Protein AF-0000000083601102 (afdb_homodimer)

Foldseek 3Di:
DPPPPCPVPDAAALQQKDKDAPLLAEAEAPDKGKIKIDCLPGPDFDKDKAKADPPDGWPDWDWDDPDSRIIMIITHHHDFAWMWIFIDGHPDTHPCPRGIYGYD/DPPDPCPVPDAAALQQKDKDAPLLAEAEAPDKGKIKIDCLPGIDFDKDKAKADPPDGWPDWDWDDPDSRIIMIITHHHDFAKMWIFIDGHPDTHPCPRGIYGYD

Organism: Rodentolepis nana (NCBI:txid102285)

InterPro domains:
  IPR001298 Filamin/ABP280 repeat [SM00557] (13-103)
  IPR013783 Immunoglobulin-like fold [G3DSA:2.60.40.10] (6-103)
  IPR014756 Immunoglobulin E-set [SSF81296] (13-103)
  IPR017868 Filamin/ABP280 repeat-like [PF00630] (13-99)
  IPR017868 Filamin/ABP280 repeat-like [PS50194] (9-103)
  IPR044801 Filamin family [PTHR38537] (12-103)

Structure (mmCIF, N/CA/C/O backbone):
data_AF-0000000083601102-model_v1
#
loop_
_entity.id
_entity.type
_entity.pdbx_description
1 polymer Filamin-A
#
loop_
_atom_site.group_PDB
_atom_site.id
_atom_site.type_symbol
_atom_site.label_atom_id
_atom_site.label_alt_id
_atom_site.label_comp_id
_atom_site.label_asym_id
_atom_site.label_entity_id
_atom_site.label_seq_id
_atom_site.pdbx_PDB_ins_code
_atom_site.Cartn_x
_atom_site.Cartn_y
_atom_site.Cartn_z
_atom_site.occupancy
_atom_site.B_iso_or_equiv
_atom_site.auth_seq_id
_atom_site.auth_comp_id
_atom_site.auth_asym_id
_atom_site.auth_atom_id
_atom_site.pdbx_PDB_model_num
ATOM 1 N N . MET A 1 1 ? 1.54 -24.047 8.711 1 22.16 1 MET A N 1
ATOM 2 C CA . MET A 1 1 ? 2.713 -23.188 8.844 1 22.16 1 MET A CA 1
ATOM 3 C C . MET A 1 1 ? 2.629 -22 7.887 1 22.16 1 MET A C 1
ATOM 5 O O . MET A 1 1 ? 2.715 -22.172 6.672 1 22.16 1 MET A O 1
ATOM 9 N N . V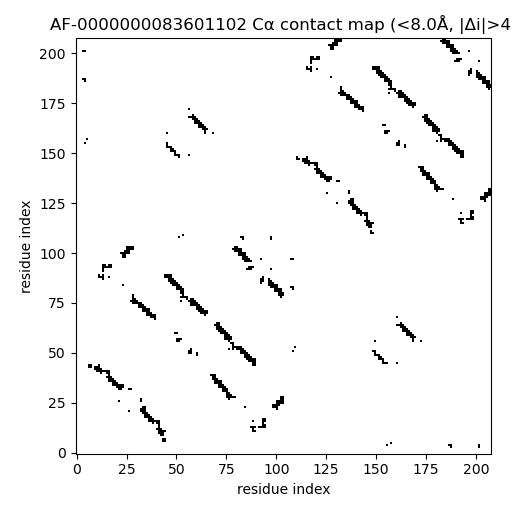AL A 1 2 ? 1.661 -21.219 7.816 1 30.94 2 VAL A N 1
ATOM 10 C CA . VAL A 1 2 ? 1.188 -20.359 6.738 1 30.94 2 VAL A CA 1
ATOM 11 C C . VAL A 1 2 ? 2.322 -19.453 6.27 1 30.94 2 VAL A C 1
ATOM 13 O O . VAL A 1 2 ? 2.84 -18.641 7.047 1 30.94 2 VAL A O 1
ATOM 16 N N . THR A 1 3 ? 3.207 -20.047 5.504 1 34.84 3 THR A N 1
ATOM 17 C CA . THR A 1 3 ? 4.359 -19.375 4.91 1 34.84 3 THR A CA 1
ATOM 18 C C . THR A 1 3 ? 3.943 -18.078 4.242 1 34.84 3 THR A C 1
ATOM 20 O O . THR A 1 3 ? 3.105 -18.078 3.338 1 34.84 3 THR A O 1
ATOM 23 N N . GLY A 1 4 ? 3.68 -17.047 4.891 1 39.34 4 GLY A N 1
ATOM 24 C CA . GLY A 1 4 ? 3.559 -15.758 4.234 1 39.34 4 GLY A CA 1
ATOM 25 C C . GLY A 1 4 ? 4.277 -15.695 2.9 1 39.34 4 GLY A C 1
ATOM 26 O O . GLY A 1 4 ? 4.855 -16.688 2.455 1 39.34 4 GLY A O 1
ATOM 27 N N . PRO A 1 5 ? 4.031 -14.656 2.043 1 46.19 5 PRO A N 1
ATOM 28 C CA . PRO A 1 5 ? 4.703 -14.734 0.744 1 46.19 5 PRO A CA 1
ATOM 29 C C . PRO A 1 5 ? 6.066 -15.414 0.826 1 46.19 5 PRO A C 1
ATOM 31 O O . PRO A 1 5 ? 6.691 -15.43 1.891 1 46.19 5 PRO A O 1
ATOM 34 N N . GLN A 1 6 ? 6.133 -16.391 -0.088 1 46.44 6 GLN A N 1
ATOM 35 C CA . GLN A 1 6 ? 7.371 -17.062 -0.473 1 46.44 6 GLN A CA 1
ATOM 36 C C . GLN A 1 6 ? 8.562 -16.125 -0.361 1 46.44 6 GLN A C 1
ATOM 38 O O . GLN A 1 6 ? 8.75 -15.242 -1.203 1 46.44 6 GLN A O 1
ATOM 43 N N . ARG A 1 7 ? 8.695 -15.531 0.963 1 48.09 7 ARG A N 1
ATOM 44 C CA . ARG A 1 7 ? 10.047 -14.977 0.955 1 48.09 7 ARG A CA 1
ATOM 45 C C . ARG A 1 7 ? 11 -15.875 0.174 1 48.09 7 ARG A C 1
ATOM 47 O O . ARG A 1 7 ? 11.281 -17 0.588 1 48.09 7 ARG A O 1
ATOM 54 N N . SER A 1 8 ? 10.703 -15.859 -1.061 1 48.84 8 SER A N 1
ATOM 55 C CA . SER A 1 8 ? 11.859 -16.547 -1.619 1 48.84 8 SER A CA 1
ATOM 56 C C . SER A 1 8 ? 13.094 -16.359 -0.74 1 48.84 8 SER A C 1
ATOM 58 O O . SER A 1 8 ? 13.234 -15.336 -0.068 1 48.84 8 SER A O 1
ATOM 60 N N . MET A 1 9 ? 13.539 -17.359 -0.067 1 49.84 9 MET A N 1
ATOM 61 C CA . MET A 1 9 ? 14.836 -17.484 0.588 1 49.84 9 MET A CA 1
ATOM 62 C C . MET A 1 9 ? 15.82 -16.453 0.037 1 49.84 9 MET A C 1
ATOM 64 O O . MET A 1 9 ? 17 -16.469 0.367 1 49.84 9 MET A O 1
ATOM 68 N N . GLY A 1 10 ? 15.297 -15.617 -0.91 1 61.81 10 GLY A N 1
ATOM 69 C CA . GLY A 1 10 ? 16.375 -14.82 -1.489 1 61.81 10 GLY A CA 1
ATOM 70 C C . GLY A 1 10 ? 16.641 -13.539 -0.722 1 61.81 10 GLY A C 1
ATOM 71 O O . GLY A 1 10 ? 16.016 -13.273 0.301 1 61.81 10 GLY A O 1
ATOM 72 N N . TYR A 1 11 ? 17.578 -12.906 -1.032 1 84.25 11 TYR A N 1
ATOM 73 C CA . TYR A 1 11 ? 18.219 -11.672 -0.583 1 84.25 11 TYR A CA 1
ATOM 74 C C . TYR A 1 11 ? 17.234 -10.508 -0.603 1 84.25 11 TYR A C 1
ATOM 76 O O . TYR A 1 11 ? 16.438 -10.383 -1.528 1 84.25 11 TYR A O 1
ATOM 84 N N . SER A 1 12 ? 16.766 -10.031 0.585 1 93.06 12 SER A N 1
ATOM 85 C CA . SER A 1 12 ? 16 -8.789 0.703 1 93.06 12 SER A CA 1
ATOM 86 C C . SER A 1 12 ? 16.828 -7.695 1.37 1 93.06 12 SER A C 1
ATOM 88 O O . SER A 1 12 ? 17.266 -7.852 2.512 1 93.06 12 SER A O 1
ATOM 90 N N . GLN A 1 13 ? 17.047 -6.605 0.656 1 96.94 13 GLN A N 1
ATOM 91 C CA . GLN A 1 13 ? 17.875 -5.508 1.137 1 96.94 13 GLN A CA 1
ATOM 92 C C . GLN A 1 13 ? 17.141 -4.176 1.056 1 96.94 13 GLN A C 1
ATOM 94 O O . GLN A 1 13 ? 17.312 -3.42 0.099 1 96.94 13 GLN A O 1
ATOM 99 N N . ALA A 1 14 ? 16.438 -3.898 2.09 1 98.06 14 ALA A N 1
ATOM 100 C CA . ALA A 1 14 ? 15.664 -2.66 2.125 1 98.06 14 ALA A CA 1
ATOM 101 C C . ALA A 1 14 ? 16.562 -1.442 1.954 1 98.06 14 ALA A C 1
ATOM 103 O O . ALA A 1 14 ? 16.156 -0.426 1.393 1 98.06 14 ALA A O 1
ATOM 104 N N . ASP A 1 15 ? 17.781 -1.545 2.43 1 98.31 15 ASP A N 1
ATOM 105 C CA . ASP A 1 15 ? 18.703 -0.409 2.385 1 98.31 15 ASP A CA 1
ATOM 106 C C . ASP A 1 15 ? 19.156 -0.127 0.956 1 98.31 15 ASP A C 1
ATOM 108 O O . ASP A 1 15 ? 19.781 0.906 0.688 1 98.31 15 ASP A O 1
ATOM 112 N N . ALA A 1 16 ? 18.812 -1.041 0.028 1 98.5 16 ALA A N 1
ATOM 113 C CA . ALA A 1 16 ? 19.188 -0.854 -1.374 1 98.5 16 ALA A CA 1
ATOM 114 C C . ALA A 1 16 ? 18.016 -0.278 -2.172 1 98.5 16 ALA A C 1
ATOM 116 O O . ALA A 1 16 ? 18.094 -0.17 -3.398 1 98.5 16 ALA A O 1
ATOM 117 N N . VAL A 1 17 ? 16.938 0.117 -1.565 1 98.81 17 VAL A N 1
ATOM 118 C CA . VAL A 1 17 ? 15.773 0.725 -2.213 1 98.81 17 VAL A CA 1
ATOM 119 C C . VAL A 1 17 ? 15.883 2.246 -2.148 1 98.81 17 VAL A C 1
ATOM 121 O O . VAL A 1 17 ? 16.219 2.807 -1.103 1 98.81 17 VAL A O 1
ATOM 124 N N . THR A 1 18 ? 15.57 2.889 -3.268 1 98.88 18 THR A N 1
ATOM 125 C CA . THR A 1 18 ? 15.586 4.348 -3.293 1 98.88 18 THR A CA 1
ATOM 126 C C . THR A 1 18 ? 14.266 4.895 -3.846 1 98.88 18 THR A C 1
ATOM 128 O O . THR A 1 18 ? 13.586 4.219 -4.621 1 98.88 18 THR A O 1
ATOM 131 N N . CYS A 1 19 ? 13.969 6.074 -3.393 1 98.88 19 CYS A N 1
ATOM 132 C CA . CYS A 1 19 ? 12.805 6.781 -3.916 1 98.88 19 CYS A CA 1
ATOM 133 C C . CYS A 1 19 ? 13.211 8.125 -4.504 1 98.88 19 CYS A C 1
ATOM 135 O O . CYS A 1 19 ? 14.156 8.766 -4.031 1 98.88 19 CYS A O 1
ATOM 137 N N . SER A 1 20 ? 12.43 8.477 -5.504 1 98.88 20 SER A N 1
ATOM 138 C CA . SER A 1 20 ? 12.664 9.781 -6.117 1 98.88 20 SER A CA 1
ATOM 139 C C . SER A 1 20 ? 11.375 10.367 -6.684 1 98.88 20 SER A C 1
ATOM 141 O O . SER A 1 20 ? 10.469 9.625 -7.074 1 98.88 20 SER A O 1
ATOM 143 N N . GLY A 1 21 ? 11.328 11.734 -6.695 1 98.62 21 GLY A N 1
ATOM 144 C CA . GLY A 1 21 ? 10.203 12.445 -7.273 1 98.62 21 GLY A CA 1
ATOM 145 C C . GLY A 1 21 ? 9.703 13.578 -6.402 1 98.62 21 GLY A C 1
ATOM 146 O O . GLY A 1 21 ? 9.859 13.547 -5.18 1 98.62 21 GLY A O 1
ATOM 147 N N . ALA A 1 22 ? 9.086 14.531 -6.953 1 98.19 22 ALA A N 1
ATOM 148 C CA . ALA A 1 22 ? 8.625 15.742 -6.273 1 98.19 22 ALA A CA 1
ATOM 149 C C . ALA A 1 22 ? 7.57 15.406 -5.219 1 98.19 22 ALA A C 1
ATOM 151 O O . ALA A 1 22 ? 7.465 16.094 -4.203 1 98.19 22 ALA A O 1
ATOM 152 N N . GLY A 1 23 ? 6.906 14.344 -5.426 1 98.69 23 GLY A N 1
ATOM 153 C CA . GLY A 1 23 ? 5.824 13.953 -4.531 1 98.69 23 GLY A CA 1
ATOM 154 C C . GLY A 1 23 ? 6.312 13.508 -3.168 1 98.69 23 GLY A C 1
ATOM 155 O O . GLY A 1 23 ? 5.508 13.273 -2.264 1 98.69 23 GLY A O 1
ATOM 156 N N . LEU A 1 24 ? 7.621 13.461 -3.014 1 98.69 24 LEU A N 1
ATOM 157 C CA . LEU A 1 24 ? 8.188 13.062 -1.73 1 98.69 24 LEU A CA 1
ATOM 158 C C . LEU A 1 24 ? 8.492 14.281 -0.868 1 98.69 24 LEU A C 1
ATOM 160 O O . LEU A 1 24 ? 8.852 14.141 0.303 1 98.69 24 LEU A O 1
ATOM 164 N N . THR A 1 25 ? 8.344 15.469 -1.436 1 97.88 25 THR A N 1
ATOM 165 C CA . THR A 1 25 ? 8.664 16.688 -0.684 1 97.88 25 THR A CA 1
ATOM 166 C C . THR A 1 25 ? 7.461 17.625 -0.646 1 97.88 25 THR A C 1
ATOM 168 O O . THR A 1 25 ? 7.148 18.188 0.4 1 97.88 25 THR A O 1
ATOM 171 N N . GLN A 1 26 ? 6.82 17.812 -1.796 1 98.5 26 GLN A N 1
ATOM 172 C CA . GLN A 1 26 ? 5.656 18.703 -1.893 1 98.5 26 GLN A CA 1
ATOM 173 C C . GLN A 1 26 ? 4.527 18.031 -2.674 1 98.5 26 GLN A C 1
ATOM 175 O O . GLN A 1 26 ? 4.777 17.328 -3.656 1 98.5 26 GLN A O 1
ATOM 180 N N . ALA A 1 27 ? 3.307 18.281 -2.227 1 98.69 27 ALA A N 1
ATOM 181 C CA . ALA A 1 27 ? 2.127 17.766 -2.91 1 98.69 27 ALA A CA 1
ATOM 182 C C . ALA A 1 27 ? 0.996 18.797 -2.916 1 98.69 27 ALA A C 1
ATOM 184 O O . ALA A 1 27 ? 1.048 19.781 -2.186 1 98.69 27 ALA A O 1
ATOM 185 N N . TYR A 1 28 ? 0.038 18.609 -3.803 1 98.62 28 TYR A N 1
ATOM 186 C CA . TYR A 1 28 ? -1.053 19.562 -4.008 1 98.62 28 TYR A CA 1
ATOM 187 C C . TYR A 1 28 ? -2.404 18.875 -3.83 1 98.62 28 TYR A C 1
ATOM 189 O O . TYR A 1 28 ? -2.637 17.797 -4.367 1 98.62 28 TYR A O 1
ATOM 197 N N . ILE A 1 29 ? -3.266 19.5 -3.07 1 97.88 29 ILE A N 1
ATOM 198 C CA . ILE A 1 29 ? -4.625 19 -2.881 1 97.88 29 ILE A CA 1
ATOM 199 C C . ILE A 1 29 ? -5.352 18.969 -4.223 1 97.88 29 ILE A C 1
ATOM 201 O O . ILE A 1 29 ? -5.258 19.906 -5.016 1 97.88 29 ILE A O 1
ATOM 205 N N . GLY A 1 30 ? -6.035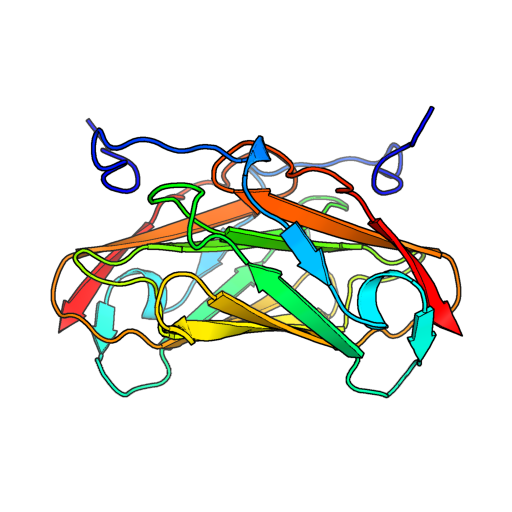 17.906 -4.41 1 93.75 30 GLY A N 1
ATOM 206 C CA . GLY A 1 30 ? -6.855 17.812 -5.605 1 93.75 30 GLY A CA 1
ATOM 207 C C . GLY A 1 30 ? -6.07 17.422 -6.84 1 93.75 30 GLY A C 1
ATOM 208 O O . GLY A 1 30 ? -6.605 17.406 -7.949 1 93.75 30 GLY A O 1
ATOM 209 N N . ALA A 1 31 ? -4.773 17.203 -6.711 1 97.81 31 ALA A N 1
ATOM 210 C CA . ALA A 1 31 ? -3.906 16.781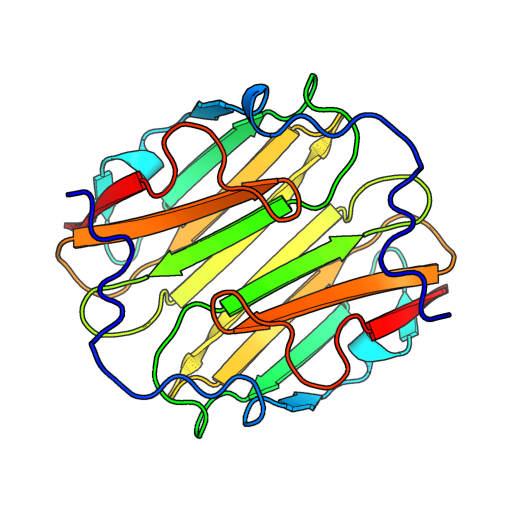 -7.805 1 97.81 31 ALA A CA 1
ATOM 211 C C . ALA A 1 31 ? -3.398 15.352 -7.586 1 97.81 31 ALA A C 1
ATOM 213 O O . ALA A 1 31 ? -3.469 14.828 -6.469 1 97.81 31 ALA A O 1
ATOM 214 N N . THR A 1 32 ? -3.021 14.734 -8.711 1 98.44 32 THR A N 1
ATOM 215 C CA . THR A 1 32 ? -2.256 13.492 -8.602 1 98.44 32 THR A CA 1
ATOM 216 C C . THR A 1 32 ? -0.78 13.789 -8.352 1 98.44 32 THR A C 1
ATOM 218 O O . THR A 1 32 ? -0.128 14.453 -9.164 1 98.44 32 THR A O 1
ATOM 221 N N . ASN A 1 33 ? -0.279 13.352 -7.223 1 98.88 33 ASN A N 1
ATOM 222 C CA . ASN A 1 33 ? 1.131 13.484 -6.871 1 98.88 33 ASN A CA 1
ATOM 223 C C . ASN A 1 33 ? 1.884 12.172 -7.062 1 98.88 33 ASN A C 1
ATOM 225 O O . ASN A 1 33 ? 1.318 11.094 -6.875 1 98.88 33 ASN A O 1
ATOM 229 N N . SER A 1 34 ? 3.172 12.234 -7.398 1 98.88 34 SER A N 1
ATOM 230 C CA . SER A 1 34 ? 3.799 10.984 -7.812 1 98.88 34 SER A CA 1
ATOM 231 C C . SER A 1 34 ? 5.25 10.914 -7.348 1 98.88 34 SER A C 1
ATOM 233 O O . SER A 1 34 ? 5.871 11.945 -7.078 1 98.88 34 SER A O 1
ATOM 235 N N . PHE A 1 35 ? 5.797 9.734 -7.254 1 98.88 35 PHE A N 1
ATOM 236 C CA . PHE A 1 35 ? 7.203 9.398 -7.066 1 98.88 35 PHE A CA 1
ATOM 237 C C . PHE A 1 35 ? 7.488 7.98 -7.539 1 98.88 35 PHE A C 1
ATOM 239 O O . PHE A 1 35 ? 6.57 7.246 -7.914 1 98.88 35 PHE A O 1
ATOM 246 N N . THR A 1 36 ? 8.719 7.652 -7.613 1 98.94 36 THR A N 1
ATOM 247 C CA . THR A 1 36 ? 9.125 6.32 -8.062 1 98.94 36 THR A CA 1
ATOM 248 C C . THR A 1 36 ? 9.898 5.594 -6.965 1 98.94 36 THR A C 1
ATOM 250 O O . THR A 1 36 ? 10.57 6.227 -6.148 1 98.94 36 THR A O 1
ATOM 253 N N . VAL A 1 37 ? 9.727 4.344 -6.844 1 98.94 37 VAL A N 1
ATOM 254 C CA . VAL A 1 37 ? 10.477 3.457 -5.957 1 98.94 37 VAL A CA 1
ATOM 255 C C . VAL A 1 37 ? 11.344 2.508 -6.781 1 98.94 37 VAL A C 1
ATOM 257 O O . VAL A 1 37 ? 10.828 1.75 -7.609 1 98.94 37 VAL A O 1
ATOM 260 N N . ASN A 1 38 ? 12.602 2.576 -6.609 1 98.94 38 ASN A N 1
ATOM 261 C CA . ASN A 1 38 ? 13.562 1.715 -7.293 1 98.94 38 ASN A CA 1
ATOM 262 C C . ASN A 1 38 ? 14.102 0.632 -6.363 1 98.94 38 ASN A C 1
ATOM 264 O O . ASN A 1 38 ? 14.891 0.921 -5.461 1 98.94 38 ASN A O 1
ATOM 268 N N . ALA A 1 39 ? 13.711 -0.582 -6.594 1 98.38 39 ALA A N 1
ATOM 269 C CA . ALA A 1 39 ? 14.156 -1.716 -5.785 1 98.38 39 ALA A CA 1
ATOM 270 C C . ALA A 1 39 ? 14.906 -2.734 -6.637 1 98.38 39 ALA A C 1
ATOM 272 O O . ALA A 1 39 ? 14.906 -3.93 -6.336 1 98.38 39 ALA A O 1
ATOM 273 N N . GLN A 1 40 ? 15.484 -2.324 -7.73 1 97.56 40 GLN A N 1
ATOM 274 C CA . GLN A 1 40 ? 16.109 -3.205 -8.711 1 97.56 40 GLN A CA 1
ATOM 275 C C . GLN A 1 40 ? 17.281 -3.959 -8.086 1 97.56 40 GLN A C 1
ATOM 277 O O . GLN A 1 40 ? 17.594 -5.082 -8.5 1 97.56 40 GLN A O 1
ATOM 282 N N . ASN A 1 41 ? 17.891 -3.387 -7.047 1 97.12 41 ASN A N 1
ATOM 283 C CA . ASN A 1 41 ? 19.062 -3.994 -6.426 1 97.12 41 ASN A CA 1
ATOM 284 C C . ASN A 1 41 ? 18.766 -4.473 -5.008 1 97.12 41 ASN A C 1
ATOM 286 O O . ASN A 1 41 ? 19.688 -4.688 -4.215 1 97.12 41 ASN A O 1
ATOM 290 N N . ALA A 1 42 ? 17.547 -4.625 -4.738 1 97.56 42 ALA A N 1
ATOM 291 C CA . ALA A 1 42 ? 17.172 -4.852 -3.344 1 97.56 42 ALA A CA 1
ATOM 292 C C . ALA A 1 42 ? 16.766 -6.305 -3.113 1 97.56 42 ALA A C 1
ATOM 294 O O . ALA A 1 42 ? 16.312 -6.66 -2.027 1 97.56 42 ALA A O 1
ATOM 295 N N . GLY A 1 43 ? 16.938 -7.234 -4.125 1 94.69 43 GLY A N 1
ATOM 296 C CA . GLY A 1 43 ? 16.359 -8.562 -4.023 1 94.69 43 GLY A CA 1
ATOM 297 C C . GLY A 1 43 ? 14.844 -8.562 -4.141 1 94.69 43 GLY A C 1
ATOM 298 O O . GLY A 1 43 ? 14.258 -7.605 -4.66 1 94.69 43 GLY A O 1
ATOM 299 N N . ASN A 1 44 ? 14.203 -9.664 -3.801 1 92.94 44 ASN A N 1
ATOM 300 C CA . ASN A 1 44 ? 12.758 -9.789 -3.957 1 92.94 44 ASN A CA 1
ATOM 301 C C . ASN A 1 44 ? 12.039 -9.695 -2.615 1 92.94 44 ASN A C 1
ATOM 303 O O . ASN A 1 44 ? 12.453 -10.32 -1.639 1 92.94 44 ASN A O 1
ATOM 307 N N . ASP A 1 45 ? 11.078 -8.875 -2.586 1 95.44 45 ASP A N 1
ATOM 308 C CA . ASP A 1 45 ? 10.18 -8.734 -1.447 1 95.44 45 ASP A CA 1
ATOM 309 C C . ASP A 1 45 ? 8.922 -7.965 -1.838 1 95.44 45 ASP A C 1
ATOM 311 O O . ASP A 1 45 ? 8.719 -7.652 -3.012 1 95.44 45 ASP A O 1
ATOM 315 N N . VAL A 1 46 ? 8.117 -7.645 -0.84 1 95.69 46 VAL A N 1
ATOM 316 C CA . VAL A 1 46 ? 6.859 -6.945 -1.081 1 95.69 46 VAL A CA 1
ATOM 317 C C . VAL A 1 46 ? 7.027 -5.457 -0.784 1 95.69 46 VAL A C 1
ATOM 319 O O . VAL A 1 46 ? 7.645 -5.082 0.217 1 95.69 46 VAL A O 1
ATOM 322 N N . LEU A 1 47 ? 6.523 -4.641 -1.64 1 98 47 LEU A N 1
ATOM 323 C CA . LEU A 1 47 ? 6.508 -3.197 -1.421 1 98 47 LEU A CA 1
ATOM 324 C C . LEU A 1 47 ? 5.254 -2.775 -0.664 1 98 47 LEU A C 1
ATOM 326 O O . LEU A 1 47 ? 4.145 -3.182 -1.017 1 98 47 LEU A O 1
ATOM 330 N N . TYR A 1 48 ? 5.402 -1.98 0.344 1 98.38 48 TYR A N 1
ATOM 331 C CA . TYR A 1 48 ? 4.305 -1.315 1.038 1 98.38 48 TYR A CA 1
ATOM 332 C C . TYR A 1 48 ? 4.445 0.199 0.958 1 98.38 48 TYR A C 1
ATOM 334 O O . TYR A 1 48 ? 5.531 0.741 1.191 1 98.38 48 TYR A O 1
ATOM 342 N N . VAL A 1 49 ? 3.377 0.829 0.636 1 98.81 49 VAL A N 1
ATOM 343 C CA . VAL A 1 49 ? 3.322 2.287 0.674 1 98.81 49 VAL A CA 1
ATOM 344 C C . VAL A 1 49 ? 2.107 2.736 1.482 1 98.81 49 VAL A C 1
ATOM 346 O O . VAL A 1 49 ? 0.987 2.281 1.238 1 98.81 49 VAL A O 1
ATOM 349 N N . GLY A 1 50 ? 2.295 3.494 2.455 1 98.12 50 GLY A N 1
ATOM 350 C CA . GLY A 1 50 ? 1.257 4.148 3.234 1 98.12 50 GLY A CA 1
ATOM 351 C C . GLY A 1 50 ? 1.386 5.66 3.248 1 98.12 50 GLY A C 1
ATOM 352 O O . GLY A 1 50 ? 2.496 6.195 3.311 1 98.12 50 GLY A O 1
ATOM 353 N N . VAL A 1 51 ? 0.304 6.316 3.158 1 97.62 51 VAL A N 1
ATOM 354 C CA . VAL A 1 51 ? 0.278 7.773 3.232 1 97.62 51 VAL A CA 1
ATOM 355 C C . VAL A 1 51 ? -0.637 8.219 4.371 1 97.62 51 VAL A C 1
ATOM 357 O O . VAL A 1 51 ? -1.811 7.84 4.418 1 97.62 51 VAL A O 1
ATOM 360 N N . SER A 1 52 ? -0.128 8.969 5.293 1 95.38 52 SER A N 1
ATOM 361 C CA . SER A 1 52 ? -0.882 9.492 6.43 1 95.38 52 SER A CA 1
ATOM 362 C C . SER A 1 52 ? -1.06 11 6.332 1 95.38 52 SER A C 1
ATOM 364 O O . SER A 1 52 ? -0.112 11.727 6.016 1 95.38 52 SER A O 1
ATOM 366 N N . GLY A 1 53 ? -2.275 11.469 6.516 1 94.06 53 GLY A N 1
ATOM 367 C 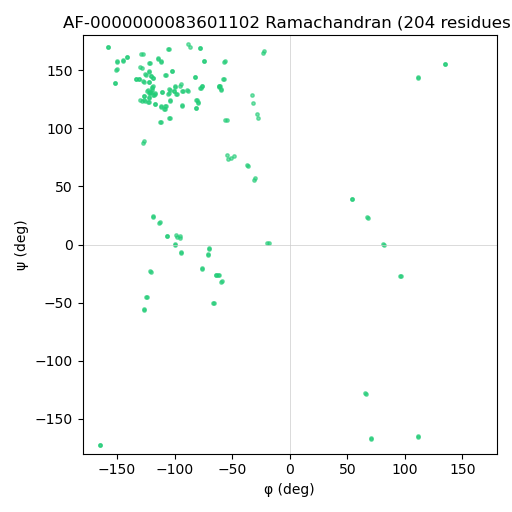CA . GLY A 1 53 ? -2.576 12.891 6.57 1 94.06 53 GLY A CA 1
ATOM 368 C C . GLY A 1 53 ? -2.857 13.391 7.977 1 94.06 53 GLY A C 1
ATOM 369 O O . GLY A 1 53 ? -2.994 12.594 8.906 1 94.06 53 GLY A O 1
ATOM 370 N N . PRO A 1 54 ? -2.902 14.727 8.148 1 94.19 54 PRO A N 1
ATOM 371 C CA . PRO A 1 54 ? -3.033 15.312 9.492 1 94.19 54 PRO A CA 1
ATOM 372 C C . PRO A 1 54 ? -4.457 15.211 10.039 1 94.19 54 PRO A C 1
ATOM 374 O O . PRO A 1 54 ? -4.656 15.266 11.258 1 94.19 54 PRO A O 1
ATOM 377 N N . VAL A 1 55 ? -5.461 15.031 9.164 1 92.75 55 VAL A N 1
ATOM 378 C CA . VAL A 1 55 ? -6.84 15.031 9.633 1 92.75 55 VAL A CA 1
ATOM 379 C C . VAL A 1 55 ? -7.547 13.766 9.164 1 92.75 55 VAL A C 1
ATOM 381 O O . VAL A 1 55 ? -8.078 13 9.977 1 92.75 55 VAL A O 1
ATOM 384 N N . VAL A 1 56 ? -7.539 13.539 7.816 1 92.62 56 VAL A N 1
ATOM 385 C CA . VAL A 1 56 ? -8.18 12.352 7.258 1 92.62 56 VAL A CA 1
ATOM 386 C C . VAL A 1 56 ? -7.152 11.523 6.492 1 92.62 56 VAL A C 1
ATOM 388 O O . VAL A 1 56 ? -6.125 12.047 6.055 1 92.62 56 VAL A O 1
ATOM 391 N N . PRO A 1 57 ? -7.41 10.234 6.348 1 92.94 57 PRO A N 1
ATOM 392 C CA . PRO A 1 57 ? -6.547 9.422 5.488 1 92.94 57 PRO A CA 1
ATOM 393 C C . PRO A 1 57 ? -6.461 9.961 4.062 1 92.94 57 PRO A C 1
ATOM 395 O O . PRO A 1 57 ? -7.363 10.664 3.609 1 92.94 57 PRO A O 1
ATOM 398 N N . CYS A 1 58 ? -5.348 9.539 3.436 1 96 58 CYS A N 1
ATOM 399 C CA . CYS A 1 58 ? -5.172 9.844 2.02 1 96 58 CYS A CA 1
ATOM 400 C C . CYS A 1 58 ? -6.332 9.289 1.197 1 96 58 CYS A C 1
ATOM 402 O O . CYS A 1 58 ? -6.805 8.18 1.449 1 96 58 CYS A O 1
ATOM 404 N N . GLU A 1 59 ? -6.699 10.07 0.221 1 97.88 59 GLU A N 1
ATOM 405 C CA . GLU A 1 59 ? -7.855 9.719 -0.599 1 97.88 59 GLU A CA 1
ATOM 406 C C . GLU A 1 59 ? -7.594 8.453 -1.41 1 97.88 59 GLU A C 1
ATOM 408 O O . GLU A 1 59 ? -8.438 7.559 -1.46 1 97.88 59 GLU A O 1
ATOM 413 N N . GLU A 1 60 ? -6.441 8.453 -2.104 1 98.69 60 GLU A N 1
ATOM 414 C CA . GLU A 1 60 ? -6.133 7.336 -2.996 1 98.69 60 GLU A CA 1
ATOM 415 C C . GLU A 1 60 ? -4.625 7.137 -3.127 1 98.69 60 GLU A C 1
ATOM 417 O O . GLU A 1 60 ? -3.867 8.109 -3.199 1 98.69 60 GLU A O 1
ATOM 422 N N . VAL A 1 61 ? -4.145 5.902 -3.139 1 98.88 61 VAL A N 1
ATOM 423 C CA . VAL A 1 61 ? -2.775 5.504 -3.451 1 98.88 61 VAL A CA 1
ATOM 424 C C . VAL A 1 61 ? -2.783 4.441 -4.543 1 98.88 61 VAL A C 1
ATOM 426 O O . VAL A 1 61 ? -3.514 3.451 -4.449 1 98.88 61 VAL A O 1
ATOM 429 N N . ASN A 1 62 ? -2.045 4.68 -5.535 1 98.94 62 ASN A N 1
ATOM 430 C CA . ASN A 1 62 ? -1.881 3.73 -6.633 1 98.94 62 ASN A CA 1
ATOM 431 C C . ASN A 1 62 ? -0.416 3.352 -6.832 1 98.94 62 ASN A C 1
ATOM 433 O O . ASN A 1 62 ? 0.443 4.227 -6.961 1 98.94 62 ASN A O 1
ATOM 437 N N . ILE A 1 63 ? -0.147 2.061 -6.824 1 98.88 63 ILE A N 1
ATOM 438 C CA . ILE A 1 63 ? 1.196 1.533 -7.035 1 98.88 63 ILE A CA 1
ATOM 439 C C . ILE A 1 63 ? 1.226 0.685 -8.305 1 98.88 63 ILE A C 1
ATOM 441 O O . ILE A 1 63 ? 0.487 -0.296 -8.422 1 98.88 63 ILE A O 1
ATOM 445 N N . LYS A 1 64 ? 2.066 1.101 -9.203 1 98.81 64 LYS A N 1
ATOM 446 C CA . LYS A 1 64 ? 2.207 0.363 -10.453 1 98.81 64 LYS A CA 1
ATOM 447 C C . LYS A 1 64 ? 3.617 -0.198 -10.609 1 98.81 64 LYS A C 1
ATOM 449 O O . LYS A 1 64 ? 4.602 0.524 -10.43 1 98.81 64 LYS A O 1
ATOM 454 N N . HIS A 1 65 ? 3.691 -1.474 -10.922 1 98.38 65 HIS A N 1
ATOM 455 C CA . HIS A 1 65 ? 4.977 -2.07 -11.266 1 98.38 65 HIS A CA 1
ATOM 456 C C . HIS A 1 65 ? 5.359 -1.754 -12.711 1 98.38 65 HIS A C 1
ATOM 458 O O . HIS A 1 65 ? 4.672 -2.17 -13.641 1 98.38 65 HIS A O 1
ATOM 464 N N . LEU A 1 66 ? 6.473 -1.139 -12.898 1 98.19 66 LEU A N 1
ATOM 465 C CA . LEU A 1 66 ? 6.883 -0.653 -14.219 1 98.19 66 LEU A CA 1
ATOM 466 C C . LEU A 1 66 ? 7.863 -1.619 -14.867 1 98.19 66 LEU A C 1
ATOM 468 O O . LEU A 1 66 ? 8.336 -1.371 -15.984 1 98.19 66 LEU A O 1
ATOM 472 N N . GLY A 1 67 ? 8.156 -2.691 -14.141 1 96.44 67 GLY A N 1
ATOM 473 C CA . GLY A 1 67 ? 9.125 -3.674 -14.602 1 96.44 67 GLY A CA 1
ATOM 474 C C . GLY A 1 67 ? 10.398 -3.693 -13.781 1 96.44 67 GLY A C 1
ATOM 475 O O . GLY A 1 67 ? 10.875 -2.645 -13.344 1 96.44 67 GLY A O 1
ATOM 476 N N . ASP A 1 68 ? 11.047 -4.859 -13.531 1 96 68 ASP A N 1
ATOM 477 C CA . ASP A 1 68 ? 12.336 -5.078 -12.891 1 96 68 ASP A CA 1
ATOM 478 C C . ASP A 1 68 ? 12.391 -4.398 -11.523 1 96 68 ASP A C 1
ATOM 480 O O . ASP A 1 68 ? 13.352 -3.676 -11.227 1 96 68 ASP A O 1
ATOM 484 N N . ASN A 1 69 ? 11.297 -4.434 -10.773 1 97.12 69 ASN A N 1
ATOM 485 C CA . ASN A 1 69 ? 11.188 -3.932 -9.406 1 97.12 69 ASN A CA 1
ATOM 486 C C . ASN A 1 69 ? 11.305 -2.41 -9.359 1 97.12 69 ASN A C 1
ATOM 488 O O . ASN A 1 69 ? 11.812 -1.854 -8.383 1 97.12 69 ASN A O 1
ATOM 492 N N . LEU A 1 70 ? 10.992 -1.781 -10.539 1 98.62 70 LEU A N 1
ATOM 493 C CA . LEU A 1 70 ? 10.695 -0.353 -10.562 1 98.62 70 LEU A CA 1
ATOM 494 C C . LEU A 1 70 ? 9.195 -0.103 -10.414 1 98.62 70 LEU A C 1
ATOM 496 O O . LEU A 1 70 ? 8.391 -0.759 -11.07 1 98.62 70 LEU A O 1
ATOM 500 N N . PHE A 1 71 ? 8.859 0.857 -9.477 1 98.81 71 PHE A N 1
ATOM 501 C CA . PHE A 1 71 ? 7.449 1.123 -9.211 1 98.81 71 PHE A CA 1
ATOM 502 C C . PHE A 1 71 ? 7.145 2.609 -9.344 1 98.81 71 PHE A C 1
ATOM 504 O O . PHE A 1 71 ? 7.941 3.455 -8.93 1 98.81 71 PHE A O 1
ATOM 511 N N 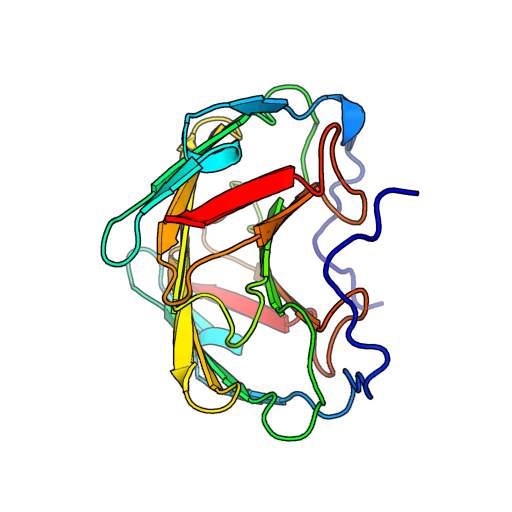. GLY A 1 72 ? 6.004 2.883 -9.914 1 98.94 72 GLY A N 1
ATOM 512 C CA . GLY A 1 72 ? 5.418 4.211 -9.836 1 98.94 72 GLY A CA 1
ATOM 513 C C . GLY A 1 72 ? 4.316 4.32 -8.797 1 98.94 72 GLY A C 1
ATOM 514 O O . GLY A 1 72 ? 3.459 3.441 -8.703 1 98.94 72 GLY A O 1
ATOM 515 N N . VAL A 1 73 ? 4.406 5.348 -8.008 1 98.94 73 VAL A N 1
ATOM 516 C CA . VAL A 1 73 ? 3.391 5.57 -6.988 1 98.94 73 VAL A CA 1
ATOM 517 C C . VAL A 1 73 ? 2.688 6.902 -7.238 1 98.94 73 VAL A C 1
ATOM 519 O O . VAL A 1 73 ? 3.342 7.918 -7.496 1 98.94 73 VAL A O 1
ATOM 522 N N . GLN A 1 74 ? 1.444 6.855 -7.258 1 98.94 74 GLN A N 1
ATOM 523 C CA . GLN A 1 74 ? 0.609 8.047 -7.293 1 98.94 74 GLN A CA 1
ATOM 524 C C . GLN A 1 74 ? -0.318 8.109 -6.082 1 98.94 74 GLN A C 1
ATOM 526 O O . GLN A 1 74 ? -0.822 7.078 -5.629 1 98.94 74 GLN A O 1
ATOM 531 N N . TYR A 1 75 ? -0.556 9.312 -5.598 1 98.88 75 TYR A N 1
ATOM 532 C CA . TYR A 1 75 ? -1.46 9.453 -4.461 1 98.88 75 TYR A CA 1
ATOM 533 C C . TYR A 1 75 ? -2.168 10.805 -4.496 1 98.88 75 TYR A C 1
ATOM 535 O O . TYR A 1 75 ? -1.7 11.742 -5.148 1 98.88 75 TYR A O 1
ATOM 543 N N . SER A 1 76 ? -3.295 10.891 -3.842 1 98.75 76 SER A N 1
ATOM 544 C CA . SER A 1 76 ? -4.074 12.117 -3.707 1 98.75 76 SER A CA 1
ATOM 545 C C . SER A 1 76 ? -4.461 12.367 -2.254 1 98.75 76 SER A C 1
ATOM 547 O O . SER A 1 76 ? -4.773 11.43 -1.518 1 98.75 76 SER A O 1
ATOM 549 N N . VAL A 1 77 ? -4.445 13.594 -1.885 1 98 77 VAL A N 1
ATOM 550 C CA . VAL A 1 77 ? -4.676 13.961 -0.493 1 98 77 VAL A CA 1
ATOM 551 C C . VAL A 1 77 ? -5.75 15.047 -0.417 1 98 77 VAL A C 1
ATOM 553 O O . VAL A 1 77 ? -6.004 15.75 -1.399 1 98 77 VAL A O 1
ATOM 556 N N . ARG A 1 78 ? -6.246 15.195 0.771 1 95.81 78 ARG A N 1
ATOM 557 C CA . ARG A 1 78 ? -7.395 16.078 0.899 1 95.81 78 ARG A CA 1
ATOM 558 C C . ARG A 1 78 ? -7.098 17.219 1.867 1 95.81 78 ARG A C 1
ATOM 560 O O . ARG A 1 78 ? -7.777 18.25 1.849 1 95.81 78 ARG A O 1
ATOM 567 N N . ASP A 1 79 ? -6.184 17.062 2.738 1 96.38 79 ASP A N 1
ATOM 568 C CA . ASP A 1 79 ? -5.891 18.078 3.748 1 96.38 79 ASP A CA 1
ATOM 569 C C . ASP A 1 79 ? -4.57 18.781 3.453 1 96.38 79 ASP A C 1
ATOM 571 O O . ASP A 1 79 ? -3.621 18.156 2.973 1 96.38 79 ASP A O 1
ATOM 575 N N . ARG A 1 80 ? -4.578 20.031 3.787 1 97.62 80 ARG A N 1
ATOM 576 C CA . ARG A 1 80 ? -3.307 20.75 3.824 1 97.62 80 ARG A CA 1
ATOM 577 C C . ARG A 1 80 ? -2.492 20.359 5.055 1 97.62 80 ARG A C 1
ATOM 579 O O . ARG A 1 80 ? -3.053 19.938 6.066 1 97.62 80 ARG A O 1
ATOM 586 N N . GLY A 1 81 ? -1.152 20.609 4.914 1 97.75 81 GLY A N 1
ATOM 587 C CA . GLY A 1 81 ? -0.286 20.391 6.062 1 97.75 81 GLY A CA 1
ATOM 588 C C . GLY A 1 81 ? 0.66 19.219 5.883 1 97.75 81 GLY A C 1
ATOM 589 O O . GLY A 1 81 ? 0.894 18.781 4.758 1 97.75 81 GLY A O 1
ATOM 590 N N . ARG A 1 82 ? 1.228 18.797 6.922 1 97.12 82 ARG A N 1
ATOM 591 C CA . ARG A 1 82 ? 2.279 17.781 6.891 1 97.12 82 ARG A CA 1
ATOM 592 C C . ARG A 1 82 ? 1.689 16.391 6.773 1 97.12 82 ARG A C 1
ATOM 594 O O . ARG A 1 82 ? 0.772 16.031 7.516 1 97.12 82 ARG A O 1
ATOM 601 N N . HIS A 1 83 ? 2.127 15.75 5.809 1 97.56 83 HIS A N 1
ATOM 602 C CA . HIS A 1 83 ? 1.814 14.344 5.594 1 97.56 83 HIS A CA 1
ATOM 603 C C . HIS A 1 83 ? 3.064 13.477 5.711 1 97.56 83 HIS A C 1
ATOM 605 O O . HIS A 1 83 ? 4.188 13.977 5.598 1 97.56 83 HIS A O 1
ATOM 611 N N . TYR A 1 84 ? 2.861 12.227 5.938 1 97.56 84 TYR A N 1
ATOM 612 C CA . TYR A 1 84 ? 3.941 11.242 5.992 1 97.56 84 TYR A CA 1
ATOM 613 C C . TYR A 1 84 ? 3.73 10.141 4.961 1 97.56 84 TYR A C 1
ATOM 615 O O . TYR A 1 84 ? 2.641 9.578 4.863 1 97.56 84 TYR A O 1
ATOM 623 N N . ILE A 1 85 ? 4.711 9.828 4.203 1 98.5 85 ILE A N 1
ATOM 624 C CA . ILE A 1 85 ? 4.711 8.695 3.283 1 98.5 85 ILE A CA 1
ATOM 625 C C . ILE A 1 85 ? 5.656 7.613 3.797 1 98.5 85 ILE A C 1
ATOM 627 O O . ILE A 1 85 ? 6.863 7.84 3.92 1 98.5 85 ILE A O 1
ATOM 631 N N . MET A 1 86 ? 5.129 6.5 4.105 1 98.31 86 MET A N 1
ATOM 632 C CA . MET A 1 86 ? 5.906 5.336 4.523 1 98.31 86 MET A CA 1
ATOM 633 C C . MET A 1 86 ? 6.113 4.371 3.361 1 98.31 86 MET A C 1
ATOM 635 O O . MET A 1 86 ? 5.164 4.039 2.648 1 98.31 86 MET A O 1
ATOM 639 N N . VAL A 1 87 ? 7.32 4.02 3.189 1 98.81 87 VAL A N 1
ATOM 640 C CA . VAL A 1 87 ? 7.688 3.045 2.168 1 98.81 87 VAL A CA 1
ATOM 641 C C . VAL A 1 87 ? 8.5 1.915 2.799 1 98.81 87 VAL A C 1
ATOM 643 O O . VAL A 1 87 ? 9.516 2.162 3.457 1 98.81 87 VAL A O 1
ATOM 646 N N . LYS A 1 88 ? 8.047 0.752 2.621 1 98.25 88 LYS A N 1
ATOM 647 C CA . LYS A 1 88 ? 8.734 -0.42 3.154 1 98.25 88 LYS A CA 1
ATOM 648 C C . LYS A 1 88 ? 9.016 -1.441 2.055 1 98.25 88 LYS A C 1
ATOM 650 O O . LYS A 1 88 ? 8.25 -1.551 1.095 1 98.25 88 LYS A O 1
ATOM 655 N N . TRP A 1 89 ? 10.102 -2.088 2.23 1 97.81 89 TRP A N 1
ATOM 656 C CA . TRP A 1 89 ? 10.445 -3.305 1.502 1 97.81 89 TRP A CA 1
ATOM 657 C C . TRP A 1 89 ? 10.461 -4.512 2.434 1 97.81 89 TRP A C 1
ATOM 659 O O . TRP A 1 89 ? 11.336 -4.633 3.287 1 97.81 89 TRP A O 1
ATOM 669 N N . GLY A 1 90 ? 9.406 -5.301 2.281 1 94.62 90 GLY A N 1
ATOM 670 C CA . GLY A 1 90 ? 9.133 -6.258 3.342 1 94.62 90 GLY A CA 1
ATOM 671 C C . GLY A 1 90 ? 8.742 -5.598 4.652 1 94.62 90 GLY A C 1
ATOM 672 O O . GLY A 1 90 ? 7.852 -4.75 4.688 1 94.62 90 GLY A O 1
ATOM 673 N N . GLU A 1 91 ? 9.406 -5.973 5.742 1 94.44 91 GLU A N 1
ATOM 674 C CA . GLU A 1 91 ? 9.047 -5.496 7.074 1 94.44 91 GLU A CA 1
ATOM 675 C C . GLU A 1 91 ? 9.883 -4.281 7.473 1 94.44 91 GLU A C 1
ATOM 677 O O . GLU A 1 91 ? 9.773 -3.787 8.594 1 94.44 91 GLU A O 1
ATOM 682 N N . THR A 1 92 ? 10.656 -3.781 6.543 1 96.5 92 THR A N 1
ATOM 683 C CA . THR A 1 92 ? 11.656 -2.783 6.914 1 96.5 92 THR A CA 1
ATOM 684 C C . THR A 1 92 ? 11.43 -1.48 6.152 1 96.5 92 THR A C 1
ATOM 686 O O . THR A 1 92 ? 11.234 -1.49 4.938 1 96.5 92 THR A O 1
ATOM 689 N N . HIS A 1 93 ? 11.414 -0.341 6.902 1 98.19 93 HIS A N 1
ATOM 690 C CA . HIS A 1 93 ? 11.406 0.958 6.242 1 98.19 93 HIS A CA 1
ATOM 691 C C . HIS A 1 93 ? 12.648 1.149 5.379 1 98.19 93 HIS A C 1
ATOM 693 O O . HIS A 1 93 ? 13.758 0.847 5.809 1 98.19 93 HIS A O 1
ATOM 699 N N . ILE A 1 94 ? 12.492 1.632 4.266 1 98.62 94 ILE A N 1
ATOM 700 C CA . ILE A 1 94 ? 13.633 1.935 3.408 1 98.62 94 ILE A CA 1
ATOM 701 C C . ILE A 1 94 ? 14.297 3.229 3.871 1 98.62 94 ILE A C 1
ATOM 703 O O . ILE A 1 94 ? 13.727 3.979 4.664 1 98.62 94 ILE A O 1
ATOM 707 N N . PRO A 1 95 ? 15.508 3.523 3.316 1 98.5 95 PRO A N 1
ATOM 708 C CA . PRO A 1 95 ? 16.125 4.797 3.68 1 98.5 95 PRO A CA 1
ATOM 709 C C . PRO A 1 95 ? 15.273 6.004 3.305 1 98.5 95 PRO A C 1
ATOM 711 O O . PRO A 1 95 ? 14.727 6.059 2.199 1 98.5 95 PRO A O 1
ATOM 714 N N . GLY A 1 96 ? 15.117 6.934 4.234 1 97.75 96 GLY A N 1
ATOM 715 C CA . GLY A 1 96 ? 14.336 8.133 4 1 97.75 96 GLY A CA 1
ATOM 716 C C . GLY A 1 96 ? 12.906 8.023 4.516 1 97.75 96 GLY A C 1
ATOM 717 O O . GLY A 1 96 ? 12.25 9.039 4.75 1 97.75 96 GLY A O 1
ATOM 718 N N . SER A 1 97 ? 12.359 6.836 4.594 1 98.25 97 SER A N 1
ATOM 719 C CA . SER A 1 97 ? 11.008 6.602 5.094 1 98.25 97 SER A CA 1
ATOM 720 C C . SER A 1 97 ? 10.961 6.656 6.617 1 98.25 97 SER A C 1
ATOM 722 O O . SER A 1 97 ? 11.844 6.117 7.289 1 98.25 97 SER A O 1
ATOM 724 N N . PRO A 1 98 ? 10.055 7.289 7.152 1 98 98 PRO A N 1
ATOM 725 C CA . PRO A 1 98 ? 8.961 8.031 6.52 1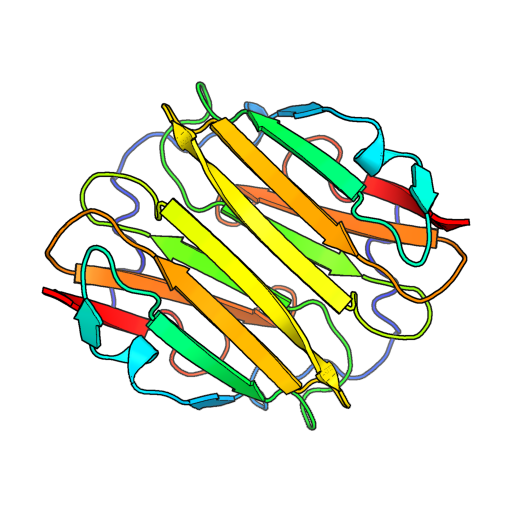 98 98 PRO A CA 1
ATOM 726 C C . PRO A 1 98 ? 9.406 9.367 5.938 1 98 98 PRO A C 1
ATOM 728 O O . PRO A 1 98 ? 10.18 10.094 6.57 1 98 98 PRO A O 1
ATOM 731 N N . PHE A 1 99 ? 8.93 9.625 4.777 1 98.44 99 PHE A N 1
ATOM 732 C CA . PHE A 1 99 ? 9.141 10.922 4.152 1 98.44 99 PHE A CA 1
ATOM 733 C C . PHE A 1 99 ? 8.133 11.945 4.668 1 98.44 99 PHE A C 1
ATOM 735 O O . PHE A 1 99 ? 6.965 11.617 4.875 1 98.44 99 PHE A O 1
ATOM 742 N N . ILE A 1 100 ? 8.547 13.117 4.805 1 98.19 100 ILE A N 1
ATOM 743 C CA . ILE A 1 100 ? 7.676 14.211 5.223 1 98.19 100 ILE A CA 1
ATOM 744 C C . ILE A 1 100 ? 7.336 15.086 4.02 1 98.19 100 ILE A C 1
ATOM 746 O O . ILE A 1 100 ? 8.234 15.617 3.355 1 98.19 100 ILE A O 1
ATOM 750 N N . VAL A 1 101 ? 6.125 15.195 3.822 1 98.44 101 VAL A N 1
ATOM 751 C CA . VAL A 1 101 ? 5.668 15.922 2.639 1 98.44 101 VAL A CA 1
ATOM 752 C C . VAL A 1 101 ? 4.836 17.125 3.059 1 98.44 101 VAL A C 1
ATOM 754 O O . VAL A 1 101 ? 3.926 17.016 3.881 1 98.44 101 VAL A O 1
ATOM 757 N N . ASP A 1 102 ? 5.055 18.219 2.459 1 98.44 102 ASP A N 1
ATOM 758 C CA . ASP A 1 102 ? 4.238 19.422 2.668 1 98.44 102 ASP A CA 1
ATOM 759 C C . ASP A 1 102 ? 3.123 19.5 1.628 1 98.44 102 ASP A C 1
ATOM 761 O O . ASP A 1 102 ? 3.393 19.672 0.436 1 98.44 102 ASP A O 1
ATOM 765 N N . VAL A 1 103 ? 1.994 19.484 2.127 1 98.44 103 VAL A N 1
ATOM 766 C CA . VAL A 1 103 ? 0.858 19.578 1.217 1 98.44 103 VAL A CA 1
ATOM 767 C C . VAL A 1 103 ? 0.267 20.984 1.272 1 98.44 103 VAL A C 1
ATOM 769 O O . VAL A 1 103 ? -0.018 21.5 2.354 1 98.44 103 VAL A O 1
ATOM 772 N N . ILE A 1 104 ? 0.033 21.5 0.096 1 97.62 104 ILE A N 1
ATOM 773 C CA . ILE A 1 104 ? -0.451 22.875 0.022 1 97.62 104 ILE A CA 1
ATOM 774 C C . ILE A 1 104 ? -1.674 22.938 -0.89 1 97.62 104 ILE A C 1
ATOM 776 O O . ILE A 1 104 ? -1.884 22.047 -1.725 1 97.62 104 ILE A O 1
ATOM 780 N N . MET B 1 1 ? 13.648 14.102 16.516 1 21.59 1 MET B N 1
ATOM 781 C CA . MET B 1 1 ? 12.797 13.031 17.016 1 21.59 1 MET B CA 1
ATOM 782 C C . MET B 1 1 ? 11.812 12.57 15.945 1 21.59 1 MET B C 1
ATOM 784 O O . MET B 1 1 ? 10.922 13.328 15.547 1 21.59 1 MET B O 1
ATOM 788 N N . VAL B 1 2 ? 12.117 12.086 14.844 1 31.3 2 VAL B N 1
ATOM 789 C CA . VAL B 1 2 ? 11.383 11.969 13.586 1 31.3 2 VAL B CA 1
ATOM 790 C C . VAL B 1 2 ? 10.039 11.289 13.82 1 31.3 2 VAL B C 1
ATOM 792 O O . VAL B 1 2 ? 9.992 10.125 14.219 1 31.3 2 VAL B O 1
ATOM 795 N N . THR B 1 3 ? 9.133 12.039 14.422 1 34.75 3 THR B N 1
ATOM 796 C CA . THR B 1 3 ? 7.816 11.539 14.797 1 34.75 3 THR B CA 1
ATOM 797 C C . THR B 1 3 ? 7.133 10.867 13.609 1 34.75 3 THR B C 1
ATOM 799 O O . THR B 1 3 ? 6.891 11.5 12.586 1 34.75 3 THR B O 1
ATOM 802 N N . GLY B 1 4 ? 7.48 9.742 13.211 1 39.66 4 GLY B N 1
ATOM 803 C CA . GLY B 1 4 ? 6.652 8.984 12.289 1 39.66 4 GLY B CA 1
ATOM 804 C C . GLY B 1 4 ? 5.191 9.398 12.32 1 39.66 4 GLY B C 1
ATOM 805 O O . GLY B 1 4 ? 4.816 10.32 13.055 1 39.66 4 GLY B O 1
ATOM 806 N N . PRO B 1 5 ? 4.367 9.016 11.32 1 47.03 5 PRO B N 1
ATOM 807 C CA . PRO B 1 5 ? 2.99 9.508 11.422 1 47.03 5 PRO B CA 1
ATOM 808 C C . PRO B 1 5 ? 2.52 9.656 12.867 1 47.03 5 PRO B C 1
ATOM 810 O O . PRO B 1 5 ? 3.016 8.953 13.75 1 47.03 5 PRO B O 1
ATOM 813 N N . GLN B 1 6 ? 2.16 10.883 13.109 1 46.41 6 GLN B N 1
ATOM 814 C CA . GLN B 1 6 ? 1.418 11.219 14.32 1 46.41 6 GLN B CA 1
ATOM 815 C C . GLN B 1 6 ? 0.541 10.055 14.773 1 46.41 6 GLN B C 1
ATOM 817 O O . GLN B 1 6 ? -0.496 9.781 14.164 1 46.41 6 GLN B O 1
ATOM 822 N N . ARG B 1 7 ? 1.295 8.844 15.016 1 48.31 7 ARG B N 1
ATOM 823 C CA . ARG B 1 7 ? 0.382 7.98 15.75 1 48.31 7 ARG B CA 1
ATOM 824 C C . ARG B 1 7 ? -0.474 8.781 16.719 1 48.31 7 ARG B C 1
ATOM 826 O O . ARG B 1 7 ? 0.041 9.344 17.688 1 48.31 7 ARG B O 1
ATOM 833 N N . SER B 1 8 ? -1.3 9.531 16.062 1 48.75 8 SER B N 1
ATOM 834 C CA . SER B 1 8 ? -2.15 10 17.156 1 48.75 8 SER B CA 1
ATOM 835 C C . SER B 1 8 ? -2.195 8.984 18.297 1 48.75 8 SER B C 1
ATOM 837 O O . SER B 1 8 ? -2.055 7.777 18.062 1 48.75 8 SER B O 1
ATOM 839 N N . MET B 1 9 ? -1.645 9.297 19.422 1 49.84 9 MET B N 1
ATOM 840 C CA . MET B 1 9 ? -1.803 8.617 20.703 1 49.84 9 MET B CA 1
ATOM 841 C C . MET B 1 9 ? -3.068 7.77 20.719 1 49.84 9 MET B C 1
ATOM 843 O O . MET B 1 9 ? -3.443 7.227 21.75 1 49.84 9 MET B O 1
ATOM 847 N N . GLY B 1 10 ? -3.775 7.789 19.547 1 61.53 10 GLY B N 1
ATOM 848 C CA . GLY B 1 10 ? -5.043 7.109 19.766 1 61.53 10 GLY B CA 1
ATOM 849 C C . GLY B 1 10 ? -4.953 5.609 19.562 1 61.53 10 GLY B C 1
ATOM 850 O O . GLY B 1 10 ? -3.885 5.078 19.25 1 61.53 10 GLY B O 1
ATOM 851 N N . TYR B 1 11 ? -5.867 4.941 19.891 1 84.75 11 TYR B N 1
ATOM 852 C CA . TYR B 1 11 ? -6.203 3.521 19.891 1 84.75 11 TYR B CA 1
ATOM 853 C C . TYR B 1 11 ? -6.062 2.916 18.5 1 84.75 11 TYR B C 1
ATOM 855 O O . TYR B 1 11 ? -6.418 3.547 17.516 1 84.7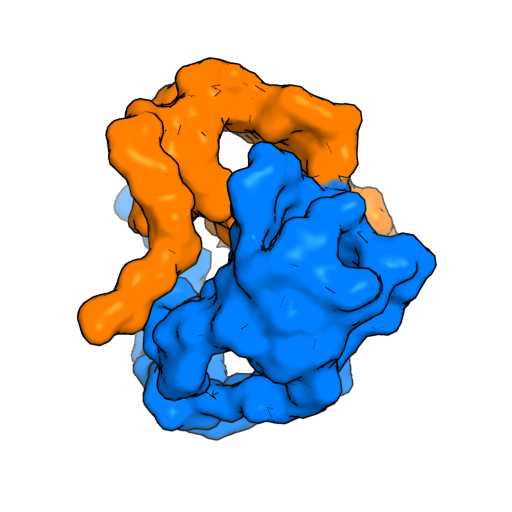5 11 TYR B O 1
ATOM 863 N N . SER B 1 12 ? -5.023 2.082 18.25 1 93.31 12 SER B N 1
ATOM 864 C CA . SER B 1 12 ? -4.914 1.271 17.047 1 93.31 12 SER B CA 1
ATOM 865 C C . SER B 1 12 ? -5.164 -0.203 17.344 1 93.31 12 SER B C 1
ATOM 867 O O . SER B 1 12 ? -4.453 -0.809 18.141 1 93.31 12 SER B O 1
ATOM 869 N N . GLN B 1 13 ? -6.18 -0.766 16.719 1 97.06 13 GLN B N 1
ATOM 870 C CA . GLN B 1 13 ? -6.574 -2.15 16.953 1 97.06 13 GLN B CA 1
ATOM 871 C C . GLN B 1 13 ? -6.66 -2.932 15.641 1 97.06 13 GLN B C 1
ATOM 873 O O . GLN B 1 13 ? -7.742 -3.078 15.07 1 97.06 13 GLN B O 1
ATOM 878 N N . ALA B 1 14 ? -5.574 -3.484 15.289 1 98.12 14 ALA B N 1
ATOM 879 C CA . ALA B 1 14 ? -5.52 -4.246 14.039 1 98.12 14 ALA B CA 1
ATOM 880 C C . ALA B 1 14 ? -6.516 -5.402 14.062 1 98.12 14 ALA B C 1
ATOM 882 O O . ALA B 1 14 ? -7.055 -5.781 13.016 1 98.12 14 ALA B O 1
ATOM 883 N N . ASP B 1 15 ? -6.75 -5.945 15.227 1 98.38 15 ASP B N 1
ATOM 884 C CA . ASP B 1 15 ? -7.625 -7.109 15.336 1 98.38 15 ASP B CA 1
ATOM 885 C C . ASP B 1 15 ? -9.078 -6.727 15.086 1 98.38 15 ASP B C 1
ATOM 887 O O . ASP B 1 15 ? -9.938 -7.602 14.938 1 98.38 15 ASP B O 1
ATOM 891 N N . ALA B 1 16 ? -9.352 -5.41 14.984 1 98.44 16 ALA B N 1
ATOM 892 C CA . ALA B 1 16 ? -10.703 -4.941 14.719 1 98.44 16 ALA B CA 1
ATOM 893 C C . ALA B 1 16 ? -10.891 -4.625 13.242 1 98.44 16 ALA B C 1
ATOM 895 O O . ALA B 1 16 ? -11.938 -4.105 12.836 1 98.44 16 ALA B O 1
ATOM 896 N N . VAL B 1 17 ? -9.961 -4.906 12.383 1 98.81 17 VAL B N 1
ATOM 897 C CA . VAL B 1 17 ? -10.047 -4.688 10.945 1 98.81 17 VAL B CA 1
ATOM 898 C C . VAL B 1 17 ? -10.531 -5.965 10.258 1 98.81 17 VAL B C 1
ATOM 900 O O . VAL B 1 17 ? -10.062 -7.062 10.57 1 98.81 17 VAL B O 1
ATOM 903 N N . THR B 1 18 ? -11.43 -5.777 9.297 1 98.88 18 THR B N 1
ATOM 904 C CA . THR B 1 18 ? -11.914 -6.926 8.539 1 98.88 18 THR B CA 1
ATOM 905 C C . THR B 1 18 ? -11.82 -6.66 7.039 1 98.88 18 THR B C 1
ATOM 907 O O . THR B 1 18 ? -11.844 -5.504 6.605 1 98.88 18 THR B O 1
ATOM 910 N N . CYS B 1 19 ? -11.68 -7.738 6.332 1 98.88 19 CYS B N 1
ATOM 911 C CA . CYS B 1 19 ? -11.688 -7.664 4.879 1 98.88 19 CYS B CA 1
ATOM 912 C C . CYS B 1 19 ? -12.789 -8.547 4.297 1 98.88 19 CYS B C 1
ATOM 914 O O . CYS B 1 19 ? -13.117 -9.586 4.859 1 98.88 19 CYS B O 1
ATOM 916 N N . SER B 1 20 ? -13.266 -8.055 3.178 1 98.88 20 SER B N 1
ATOM 917 C CA . SER B 1 20 ? -14.273 -8.836 2.477 1 98.88 20 SER B CA 1
ATOM 918 C C . SER B 1 20 ? -14.219 -8.594 0.971 1 98.88 20 SER B C 1
ATOM 920 O O . SER B 1 20 ? -13.812 -7.52 0.524 1 98.88 20 SER B O 1
ATOM 922 N N . GLY B 1 21 ? -14.625 -9.672 0.213 1 98.62 21 GLY B N 1
ATOM 923 C CA . GLY B 1 21 ? -14.695 -9.57 -1.236 1 98.62 21 GLY B CA 1
ATOM 924 C C . GLY B 1 21 ? -14.102 -10.773 -1.943 1 98.62 21 GLY B C 1
ATOM 925 O O . GLY B 1 21 ? -13.219 -11.445 -1.402 1 98.62 21 GLY B O 1
ATOM 926 N N . ALA B 1 22 ? -14.5 -11.039 -3.109 1 98.19 22 ALA B N 1
ATOM 927 C CA . ALA B 1 22 ? -14.094 -12.211 -3.883 1 98.19 22 ALA B CA 1
ATOM 928 C C . ALA B 1 22 ? -12.594 -12.172 -4.191 1 98.19 22 ALA B C 1
ATOM 930 O O . ALA B 1 22 ? -11.953 -13.219 -4.312 1 98.19 22 ALA B O 1
ATOM 931 N N . GLY B 1 23 ? -12.07 -11.016 -4.223 1 98.69 23 GLY B N 1
ATOM 932 C CA . GLY B 1 23 ? -10.672 -10.844 -4.574 1 98.69 23 GLY B CA 1
ATOM 933 C C . GLY B 1 23 ? -9.719 -11.352 -3.512 1 98.69 23 GLY B C 1
ATOM 934 O O . GLY B 1 23 ? -8.508 -11.398 -3.725 1 98.69 23 GLY B O 1
ATOM 935 N N . LEU B 1 24 ? -10.281 -11.812 -2.406 1 98.62 24 LEU B N 1
ATOM 936 C CA . LEU B 1 24 ? -9.453 -12.344 -1.334 1 98.62 24 LEU B CA 1
ATOM 937 C C . LEU B 1 24 ? -9.312 -13.859 -1.452 1 98.62 24 LEU B C 1
ATOM 939 O O . LEU B 1 24 ? -8.547 -14.477 -0.709 1 98.62 24 LEU B O 1
ATOM 943 N N . THR B 1 25 ? -10.039 -14.453 -2.381 1 97.94 25 THR B N 1
ATOM 944 C CA . THR B 1 25 ? -9.984 -15.906 -2.52 1 97.94 25 THR B CA 1
ATOM 945 C C . THR B 1 25 ? -9.609 -16.297 -3.947 1 97.94 25 THR B C 1
ATOM 947 O O . THR B 1 25 ? -8.812 -17.203 -4.156 1 97.94 25 THR B O 1
ATOM 950 N N . GLN B 1 26 ? -10.234 -15.648 -4.93 1 98.5 26 GLN B N 1
ATOM 951 C CA . GLN B 1 26 ? -9.969 -15.938 -6.336 1 98.5 26 GLN B CA 1
ATOM 952 C C . GLN B 1 26 ? -9.773 -14.648 -7.129 1 98.5 26 GLN B C 1
ATOM 954 O O . GLN B 1 26 ? -10.461 -13.648 -6.887 1 98.5 26 GLN B O 1
ATOM 959 N N . ALA B 1 27 ? -8.852 -14.703 -8.078 1 98.69 27 ALA B N 1
ATOM 960 C CA . ALA B 1 27 ? -8.602 -13.562 -8.953 1 98.69 27 ALA B CA 1
ATOM 961 C C . ALA B 1 27 ? -8.32 -14.023 -10.383 1 98.69 27 ALA B C 1
ATOM 963 O O . ALA B 1 27 ? -8.086 -15.211 -10.625 1 98.69 27 ALA B O 1
ATOM 964 N N . TYR B 1 28 ? -8.445 -13.125 -11.336 1 98.62 28 TYR B N 1
ATOM 965 C CA . TYR B 1 28 ? -8.32 -13.422 -12.758 1 98.62 28 TYR B CA 1
ATOM 966 C C . TYR B 1 28 ? -7.242 -12.562 -13.398 1 98.62 28 TYR B C 1
ATOM 968 O O . TYR B 1 28 ? -7.199 -11.344 -13.188 1 98.62 28 TYR B O 1
ATOM 976 N N . ILE B 1 29 ? -6.387 -13.188 -14.164 1 97.75 29 ILE B N 1
ATOM 977 C CA . ILE B 1 29 ? -5.352 -12.477 -14.898 1 97.75 29 ILE B CA 1
ATOM 978 C C . ILE B 1 29 ? -5.992 -11.508 -15.883 1 97.75 29 ILE B C 1
ATOM 980 O O . ILE B 1 29 ? -6.957 -11.852 -16.578 1 97.75 29 ILE B O 1
ATOM 984 N N . GLY B 1 30 ? -5.445 -10.344 -15.906 1 93.56 30 GLY B N 1
ATOM 985 C CA . GLY B 1 30 ? -5.914 -9.391 -16.891 1 93.56 30 GLY B CA 1
ATOM 986 C C . GLY B 1 30 ? -7.18 -8.664 -16.469 1 93.56 30 GLY B C 1
ATOM 987 O O . GLY B 1 30 ? -7.758 -7.91 -17.25 1 93.56 30 GLY B O 1
ATOM 988 N N . ALA B 1 31 ? -7.715 -8.961 -15.297 1 97.81 31 ALA B N 1
ATOM 989 C CA . ALA B 1 31 ? -8.906 -8.32 -14.758 1 97.81 31 ALA B CA 1
ATOM 990 C C . ALA B 1 31 ? -8.57 -7.469 -13.539 1 97.81 31 ALA B C 1
ATOM 992 O O . ALA B 1 31 ? -7.496 -7.621 -12.945 1 97.81 31 ALA B O 1
ATOM 993 N N . THR B 1 32 ? -9.461 -6.516 -13.289 1 98.44 32 THR B N 1
ATOM 994 C CA . THR B 1 32 ? -9.398 -5.824 -12.008 1 98.44 32 THR B CA 1
ATOM 995 C C . THR B 1 32 ? -10.086 -6.648 -10.922 1 98.44 32 THR B C 1
ATOM 997 O O . THR B 1 32 ? -11.281 -6.945 -11.023 1 98.44 32 THR B O 1
ATOM 1000 N N . ASN B 1 33 ? -9.328 -7.055 -9.93 1 98.88 33 ASN B N 1
ATOM 1001 C CA . ASN B 1 33 ? -9.852 -7.785 -8.773 1 98.88 33 ASN B CA 1
ATOM 1002 C C . ASN B 1 33 ? -10 -6.875 -7.555 1 98.88 33 ASN B C 1
ATOM 1004 O O . ASN B 1 33 ? -9.219 -5.938 -7.379 1 98.88 33 ASN B O 1
ATOM 1008 N N . SER B 1 34 ? -10.969 -7.152 -6.688 1 98.88 34 SER B N 1
ATOM 1009 C CA . SER B 1 34 ? -11.234 -6.141 -5.672 1 98.88 34 SER B CA 1
ATOM 1010 C C . SER B 1 34 ? -11.625 -6.781 -4.344 1 98.88 34 SER B C 1
ATOM 1012 O O . SER B 1 34 ? -12.07 -7.93 -4.309 1 98.88 34 SER B O 1
ATOM 1014 N N . PHE B 1 35 ? -11.477 -6.059 -3.264 1 98.88 35 PHE B N 1
ATOM 1015 C CA . PHE B 1 35 ? -11.977 -6.332 -1.922 1 98.88 35 PHE B CA 1
ATOM 1016 C C . PHE B 1 35 ? -12.062 -5.047 -1.104 1 98.88 35 PHE B C 1
ATOM 1018 O O . PHE B 1 35 ? -11.633 -3.986 -1.561 1 98.88 35 PHE B O 1
ATOM 1025 N N . THR B 1 36 ? -12.672 -5.133 0.007 1 98.94 36 THR B N 1
ATOM 1026 C CA . THR B 1 36 ? -12.828 -3.973 0.878 1 98.94 36 THR B CA 1
ATOM 1027 C C . THR B 1 36 ? -12.156 -4.215 2.227 1 98.94 36 THR B C 1
ATOM 1029 O O . THR B 1 36 ? -12.086 -5.352 2.695 1 98.94 36 THR B O 1
ATOM 1032 N N . VAL B 1 37 ? -11.578 -3.242 2.783 1 98.94 37 VAL B N 1
ATOM 1033 C CA . VAL B 1 37 ? -11.008 -3.238 4.125 1 98.94 37 VAL B CA 1
ATOM 1034 C C . VAL B 1 37 ? -11.828 -2.324 5.035 1 98.94 37 VAL B C 1
ATOM 1036 O O . VAL B 1 37 ? -11.969 -1.131 4.762 1 98.94 37 VAL B O 1
ATOM 1039 N N . ASN B 1 38 ? -12.375 -2.857 6.047 1 98.94 38 ASN B N 1
ATOM 1040 C CA . ASN B 1 38 ? -13.156 -2.113 7.027 1 98.94 38 ASN B CA 1
ATOM 1041 C C . ASN B 1 38 ? -12.383 -1.908 8.328 1 98.94 38 ASN B C 1
ATOM 1043 O O . ASN B 1 38 ? -12.188 -2.854 9.094 1 98.94 38 ASN B O 1
ATOM 1047 N N . ALA B 1 39 ? -11.969 -0.707 8.586 1 98.44 39 ALA B N 1
ATOM 1048 C CA . ALA B 1 39 ? -11.227 -0.366 9.789 1 98.44 39 ALA B CA 1
ATOM 1049 C C . ALA B 1 39 ? -11.984 0.652 10.633 1 98.44 39 ALA B C 1
ATOM 1051 O O . ALA B 1 39 ? -11.367 1.443 11.359 1 98.44 39 ALA B O 1
ATOM 1052 N N . GLN B 1 40 ? -13.273 0.729 10.5 1 97.62 40 GLN B N 1
ATOM 1053 C CA . GLN B 1 40 ? -14.109 1.74 11.141 1 97.62 40 GLN B CA 1
ATOM 1054 C C . GLN B 1 40 ? -14.016 1.648 12.664 1 97.62 40 GLN B C 1
ATOM 1056 O O . GLN B 1 40 ? -14.141 2.656 13.359 1 97.62 40 GLN B O 1
ATOM 1061 N N . ASN B 1 41 ? -13.695 0.454 13.18 1 97.12 41 ASN B N 1
ATOM 1062 C CA . ASN B 1 41 ? -13.648 0.243 14.625 1 97.12 41 ASN B CA 1
ATOM 1063 C C . ASN B 1 41 ? -12.227 -0.03 15.102 1 97.12 41 ASN B C 1
ATOM 1065 O O . ASN B 1 41 ? -12.031 -0.56 16.203 1 97.12 41 ASN B O 1
ATOM 1069 N N . ALA B 1 42 ? -11.312 0.324 14.312 1 97.62 42 ALA B N 1
ATOM 1070 C CA . ALA B 1 42 ? -9.945 -0.113 14.602 1 97.62 42 ALA B CA 1
ATOM 1071 C C . ALA B 1 42 ? -9.094 1.044 15.117 1 97.62 42 ALA B C 1
ATOM 1073 O O . ALA B 1 42 ? -7.887 0.897 15.297 1 97.62 42 ALA B O 1
ATOM 1074 N N . GLY B 1 43 ? -9.695 2.258 15.398 1 94.88 43 GLY B N 1
ATOM 1075 C CA . GLY B 1 43 ? -8.891 3.438 15.672 1 94.88 43 GLY B CA 1
ATOM 1076 C C . GLY B 1 43 ? -8.172 3.969 14.445 1 94.88 43 GLY B C 1
ATOM 1077 O O . GLY B 1 43 ? -8.562 3.666 13.32 1 94.88 43 GLY B O 1
ATOM 1078 N N . ASN B 1 44 ? -7.219 4.867 14.641 1 93.12 44 ASN B N 1
ATOM 1079 C CA . ASN B 1 44 ? -6.531 5.496 13.516 1 93.12 44 ASN B CA 1
ATOM 1080 C C . ASN B 1 44 ? -5.121 4.941 13.336 1 93.12 44 ASN B C 1
ATOM 1082 O O . ASN B 1 44 ? -4.387 4.777 14.312 1 93.12 44 ASN B O 1
ATOM 1086 N N . ASP B 1 45 ? -4.836 4.586 12.164 1 95.69 45 ASP B N 1
ATOM 1087 C CA . ASP B 1 45 ? -3.504 4.152 11.75 1 95.69 45 ASP B CA 1
ATOM 1088 C C . ASP B 1 45 ? -3.377 4.141 10.227 1 95.69 45 ASP B C 1
ATOM 1090 O O . ASP B 1 45 ? -4.289 4.574 9.523 1 95.69 45 ASP B O 1
ATOM 1094 N N . VAL B 1 46 ? -2.268 3.617 9.766 1 95.94 46 VAL B N 1
ATOM 1095 C CA . VAL B 1 46 ? -2.002 3.58 8.328 1 95.94 46 VAL B CA 1
ATOM 1096 C C . VAL B 1 46 ? -2.322 2.191 7.781 1 95.94 46 VAL B C 1
ATOM 1098 O O . VAL B 1 46 ? -1.982 1.179 8.398 1 95.94 46 VAL B O 1
ATOM 1101 N N . LEU B 1 47 ? -2.969 2.146 6.668 1 98.12 47 LEU B N 1
ATOM 1102 C CA . LEU B 1 47 ? -3.238 0.895 5.973 1 98.12 47 LEU B CA 1
ATOM 1103 C C . LEU B 1 47 ? -2.104 0.552 5.012 1 98.12 47 LEU B C 1
ATOM 1105 O O . LEU B 1 47 ? -1.662 1.402 4.238 1 98.12 47 LEU B O 1
ATOM 1109 N N . TYR B 1 48 ? -1.649 -0.649 5.043 1 98.38 48 TYR B N 1
ATOM 1110 C CA . TYR B 1 48 ? -0.728 -1.199 4.055 1 98.38 48 TYR B CA 1
ATOM 1111 C C . TYR B 1 48 ? -1.34 -2.402 3.348 1 98.38 48 TYR B C 1
ATOM 1113 O O . TYR B 1 48 ? -1.909 -3.287 3.992 1 98.38 48 TYR B O 1
ATOM 1121 N N . VAL B 1 49 ? -1.193 -2.41 2.068 1 98.81 49 VAL B N 1
ATOM 1122 C CA . VAL B 1 49 ? -1.588 -3.568 1.272 1 98.81 49 VAL B CA 1
ATOM 1123 C C . VAL B 1 49 ? -0.443 -3.973 0.347 1 98.81 49 VAL B C 1
ATOM 1125 O O . VAL B 1 49 ? 0.105 -3.137 -0.375 1 98.81 49 VAL B O 1
ATOM 1128 N N . GLY B 1 50 ? -0.03 -5.145 0.418 1 98 50 GLY B N 1
ATOM 1129 C CA . GLY B 1 50 ? 0.93 -5.754 -0.49 1 98 50 GLY B CA 1
ATOM 1130 C C . GLY B 1 50 ? 0.397 -7 -1.175 1 98 50 GLY B C 1
ATOM 1131 O O . GLY B 1 50 ? -0.312 -7.797 -0.559 1 98 50 GLY B O 1
ATOM 1132 N N . VAL B 1 51 ? 0.708 -7.137 -2.402 1 97.44 51 VAL B N 1
ATOM 1133 C CA . VAL B 1 51 ? 0.324 -8.32 -3.16 1 97.44 51 VAL B CA 1
ATOM 1134 C C . VAL B 1 51 ? 1.569 -8.992 -3.742 1 97.44 51 VAL B C 1
ATOM 1136 O O . VAL B 1 51 ? 2.346 -8.352 -4.457 1 97.44 51 VAL B O 1
ATOM 1139 N N . SER B 1 52 ? 1.783 -10.227 -3.432 1 95.06 52 SER B N 1
ATOM 1140 C CA . SER B 1 52 ? 2.916 -11 -3.93 1 95.06 52 SER B CA 1
ATOM 1141 C C . SER B 1 52 ? 2.459 -12.094 -4.895 1 95.06 52 SER B C 1
ATOM 1143 O O . SER B 1 52 ? 1.475 -12.781 -4.637 1 95.06 52 SER B O 1
ATOM 1145 N N . GLY B 1 53 ? 3.107 -12.18 -6.031 1 93.56 53 GLY B N 1
ATOM 1146 C CA . GLY B 1 53 ? 2.869 -13.242 -6.992 1 93.56 53 GLY B CA 1
ATOM 1147 C C . GLY B 1 53 ? 3.971 -14.281 -7.016 1 93.56 53 GLY B C 1
ATOM 1148 O O . GLY B 1 53 ? 5.02 -14.094 -6.395 1 93.56 53 GLY B O 1
ATOM 1149 N N . PRO B 1 54 ? 3.727 -15.422 -7.695 1 93.75 54 PRO B N 1
ATOM 1150 C CA . PRO B 1 54 ? 4.668 -16.547 -7.668 1 93.75 54 PRO B CA 1
ATOM 1151 C C . PRO B 1 54 ? 5.891 -16.312 -8.555 1 93.75 54 PRO B C 1
ATOM 1153 O O . PRO B 1 54 ? 6.941 -16.922 -8.336 1 93.75 54 PRO B O 1
ATOM 1156 N N . VAL B 1 55 ? 5.801 -15.406 -9.539 1 92.31 55 VAL B N 1
ATOM 1157 C CA . VAL B 1 55 ? 6.914 -15.219 -10.469 1 92.31 55 VAL B CA 1
ATOM 1158 C C . VAL B 1 55 ? 7.316 -13.742 -10.508 1 92.31 55 VAL B C 1
ATOM 1160 O O . VAL B 1 55 ? 8.484 -13.406 -10.273 1 92.31 55 VAL B O 1
ATOM 1163 N N . VAL B 1 56 ? 6.32 -12.859 -10.805 1 91.88 56 VAL B N 1
ATOM 1164 C CA . VAL B 1 56 ? 6.598 -11.43 -10.867 1 91.88 56 VAL B CA 1
ATOM 1165 C C . VAL B 1 56 ? 5.703 -10.68 -9.875 1 91.88 56 VAL B C 1
ATOM 1167 O O . VAL B 1 56 ? 4.645 -11.188 -9.484 1 91.88 56 VAL B O 1
ATOM 1170 N N . PRO B 1 57 ? 6.129 -9.492 -9.453 1 92.31 57 PRO B N 1
ATOM 1171 C CA . PRO B 1 57 ? 5.242 -8.664 -8.625 1 92.31 57 PRO B CA 1
ATOM 1172 C C . PRO B 1 57 ? 3.908 -8.375 -9.312 1 92.31 57 PRO B C 1
ATOM 1174 O O . PRO B 1 57 ? 3.824 -8.398 -10.547 1 92.31 57 PRO B O 1
ATOM 1177 N N . CYS B 1 58 ? 2.953 -8.07 -8.438 1 95.5 58 CYS B N 1
ATOM 1178 C CA . CYS B 1 58 ? 1.651 -7.625 -8.914 1 95.5 58 CYS B CA 1
ATOM 1179 C C . CYS B 1 58 ? 1.792 -6.395 -9.805 1 95.5 58 CYS B C 1
ATOM 1181 O O . CYS B 1 58 ? 2.588 -5.5 -9.508 1 95.5 58 CYS B O 1
ATOM 1183 N N . GLU B 1 59 ? 0.975 -6.367 -10.82 1 97.75 59 GLU B N 1
ATOM 1184 C CA . GLU B 1 59 ? 1.056 -5.301 -11.812 1 97.75 59 GLU B CA 1
ATOM 1185 C C . GLU B 1 59 ? 0.672 -3.953 -11.203 1 97.75 59 GLU B C 1
ATOM 1187 O O . GLU B 1 59 ? 1.36 -2.953 -11.414 1 97.75 59 GLU B O 1
ATOM 1192 N N . GLU B 1 60 ? -0.491 -3.947 -10.516 1 98.69 60 GLU B N 1
ATOM 1193 C CA . GLU B 1 60 ? -1.01 -2.693 -9.984 1 98.69 60 GLU B CA 1
ATOM 1194 C C . GLU B 1 60 ? -1.856 -2.934 -8.734 1 98.69 60 GLU B C 1
ATOM 1196 O O . GLU B 1 60 ? -2.617 -3.902 -8.672 1 98.69 60 GLU B O 1
ATOM 1201 N N . VAL B 1 61 ? -1.734 -2.098 -7.711 1 98.81 61 VAL B N 1
ATOM 1202 C CA . VAL B 1 61 ? -2.588 -2.041 -6.531 1 98.81 61 VAL B CA 1
ATOM 1203 C C . VAL B 1 61 ? -3.113 -0.62 -6.34 1 98.81 61 VAL B C 1
ATOM 1205 O O . VAL B 1 61 ? -2.342 0.342 -6.367 1 98.81 61 VAL B O 1
ATOM 1208 N N . ASN B 1 62 ? -4.359 -0.516 -6.211 1 98.94 62 ASN B N 1
ATOM 1209 C CA . ASN B 1 62 ? -5.016 0.76 -5.941 1 98.94 62 ASN B CA 1
ATOM 1210 C C . ASN B 1 62 ? -5.836 0.709 -4.66 1 98.94 62 ASN B C 1
ATOM 1212 O O . ASN B 1 62 ? -6.664 -0.187 -4.48 1 98.94 62 ASN B O 1
ATOM 1216 N N . ILE B 1 63 ? -5.578 1.65 -3.77 1 98.88 63 ILE B N 1
ATOM 1217 C CA . ILE B 1 63 ? -6.301 1.763 -2.506 1 98.88 63 ILE B CA 1
ATOM 1218 C C . ILE B 1 63 ? -7.051 3.09 -2.457 1 98.88 63 ILE B C 1
ATOM 1220 O O . ILE B 1 63 ? -6.445 4.16 -2.561 1 98.88 63 ILE B O 1
ATOM 1224 N N . LYS B 1 64 ? -8.328 2.971 -2.307 1 98.81 64 LYS B N 1
ATOM 1225 C CA . LYS B 1 64 ? -9.164 4.168 -2.215 1 98.81 64 LYS B CA 1
ATOM 1226 C C . LYS B 1 64 ? -9.859 4.25 -0.862 1 98.81 64 LYS B C 1
ATOM 1228 O O . LYS B 1 64 ? -10.477 3.281 -0.415 1 98.81 64 LYS B O 1
ATOM 1233 N N . HIS B 1 65 ? -9.742 5.398 -0.236 1 98.44 65 HIS B N 1
ATOM 1234 C CA . HIS B 1 65 ? -10.516 5.648 0.975 1 98.44 65 HIS B CA 1
ATOM 1235 C C . HIS B 1 65 ? -11.953 6.039 0.641 1 98.44 65 HIS B C 1
ATOM 1237 O O . HIS B 1 65 ? -12.188 7.074 0.014 1 98.44 65 HIS B O 1
ATOM 1243 N N . LEU B 1 66 ? -12.891 5.309 1.135 1 98.25 66 LEU B N 1
ATOM 1244 C CA . LEU B 1 66 ? -14.297 5.488 0.772 1 98.25 66 LEU B CA 1
ATOM 1245 C C . LEU B 1 66 ? -15.031 6.297 1.834 1 98.25 66 LEU B C 1
ATOM 1247 O O . LEU B 1 66 ? -16.234 6.539 1.711 1 98.25 66 LEU B O 1
ATOM 1251 N N . GLY B 1 67 ? -14.289 6.676 2.857 1 96.62 67 GLY B N 1
ATOM 1252 C CA . GLY B 1 67 ? -14.867 7.398 3.98 1 96.62 67 GLY B CA 1
ATOM 1253 C C . GLY B 1 67 ? -14.891 6.582 5.262 1 96.62 67 GLY B C 1
ATOM 1254 O O . GLY B 1 67 ? -15.133 5.375 5.23 1 96.62 67 GLY B O 1
ATOM 1255 N N . ASP B 1 68 ? -14.672 7.172 6.457 1 96.25 68 ASP B N 1
ATOM 1256 C CA . ASP B 1 68 ? -14.797 6.602 7.797 1 96.25 68 ASP B CA 1
ATOM 1257 C C . ASP B 1 68 ? -13.969 5.328 7.93 1 96.25 68 ASP B C 1
ATOM 1259 O O . ASP B 1 68 ? -14.469 4.301 8.398 1 96.25 68 ASP B O 1
ATOM 1263 N N . ASN B 1 69 ? -12.773 5.309 7.332 1 97.25 69 ASN B N 1
ATOM 1264 C CA . ASN B 1 69 ? -11.797 4.223 7.43 1 97.25 69 ASN B CA 1
ATOM 1265 C C . ASN B 1 69 ? -12.305 2.955 6.746 1 97.25 69 ASN B C 1
ATOM 1267 O O . ASN B 1 69 ? -11.977 1.846 7.172 1 97.25 69 ASN B O 1
ATOM 1271 N N . LEU B 1 70 ? -13.242 3.174 5.781 1 98.69 70 LEU B N 1
ATOM 1272 C CA . LEU B 1 70 ? -13.555 2.146 4.793 1 98.69 70 LEU B CA 1
ATOM 1273 C C . LEU B 1 70 ? -12.719 2.334 3.531 1 98.69 70 LEU B C 1
ATOM 1275 O O . LEU B 1 70 ? -12.602 3.449 3.02 1 98.69 70 LEU B O 1
ATOM 1279 N N . PHE B 1 71 ? -12.102 1.185 3.072 1 98.81 71 PHE B N 1
ATOM 1280 C CA . PHE B 1 71 ? -11.227 1.272 1.91 1 98.81 71 PHE B CA 1
ATOM 1281 C C . PHE B 1 71 ? -11.633 0.263 0.844 1 98.81 71 PHE B C 1
ATOM 1283 O O . PHE B 1 71 ? -11.992 -0.872 1.162 1 98.81 71 PHE B O 1
ATOM 1290 N N . GLY B 1 72 ? -11.562 0.708 -0.379 1 98.94 72 GLY B N 1
ATOM 1291 C CA . GLY B 1 72 ? -11.602 -0.205 -1.511 1 98.94 72 GLY B CA 1
ATOM 1292 C C . GLY B 1 72 ? -10.227 -0.49 -2.094 1 98.94 72 GLY B C 1
ATOM 1293 O O . GLY B 1 72 ? -9.422 0.426 -2.281 1 98.94 72 GLY B O 1
ATOM 1294 N N . VAL B 1 73 ? -9.969 -1.758 -2.303 1 98.94 73 VAL B N 1
ATOM 1295 C CA . VAL B 1 73 ? -8.695 -2.152 -2.887 1 98.94 73 VAL B CA 1
ATOM 1296 C C . VAL B 1 73 ? -8.93 -2.857 -4.223 1 98.94 73 VAL B C 1
ATOM 1298 O O . VAL B 1 73 ? -9.797 -3.73 -4.324 1 98.94 73 VAL B O 1
ATOM 1301 N N . GLN B 1 74 ? -8.258 -2.412 -5.18 1 98.94 74 GLN B N 1
ATOM 1302 C CA . GLN B 1 74 ? -8.203 -3.084 -6.473 1 98.94 74 GLN B CA 1
ATOM 1303 C C . GLN B 1 74 ? -6.777 -3.479 -6.836 1 98.94 74 GLN B C 1
ATOM 1305 O O . GLN B 1 74 ? -5.828 -2.746 -6.535 1 98.94 74 GLN B O 1
ATOM 1310 N N . TYR B 1 75 ? -6.652 -4.617 -7.496 1 98.88 75 TYR B N 1
ATOM 1311 C CA . TYR B 1 75 ? -5.32 -5.047 -7.91 1 98.88 75 TYR B CA 1
ATOM 1312 C C . TYR B 1 75 ? -5.391 -5.879 -9.188 1 98.88 75 TYR B C 1
ATOM 1314 O O . TYR B 1 75 ? -6.441 -6.422 -9.523 1 98.88 75 TYR B O 1
ATOM 1322 N N . SER B 1 76 ? -4.293 -5.945 -9.898 1 98.75 76 SER B N 1
ATOM 1323 C CA . SER B 1 76 ? -4.152 -6.754 -11.109 1 98.75 76 SER B CA 1
ATOM 1324 C C . SER B 1 76 ? -2.885 -7.602 -11.062 1 98.75 76 SER B C 1
ATOM 1326 O O . SER B 1 76 ? -1.848 -7.148 -10.578 1 98.75 76 SER B O 1
ATOM 1328 N N . VAL B 1 77 ? -2.992 -8.773 -11.562 1 97.88 77 VAL B N 1
ATOM 1329 C CA . VAL B 1 77 ? -1.89 -9.727 -11.484 1 97.88 77 VAL B CA 1
ATOM 1330 C C . VAL B 1 77 ? -1.58 -10.273 -12.875 1 97.88 77 VAL B C 1
ATOM 1332 O O . VAL B 1 77 ? -2.43 -10.234 -13.766 1 97.88 77 VAL B O 1
ATOM 1335 N N . ARG B 1 78 ? -0.438 -10.852 -12.945 1 95.31 78 ARG B N 1
ATOM 1336 C CA . ARG B 1 78 ? 0.015 -11.258 -14.273 1 95.31 78 ARG B CA 1
ATOM 1337 C C . ARG B 1 78 ? 0.254 -12.766 -14.336 1 95.31 78 ARG B C 1
ATOM 1339 O O . ARG B 1 78 ? 0.269 -13.352 -15.422 1 95.31 78 ARG B O 1
ATOM 1346 N N . ASP B 1 79 ? 0.494 -13.375 -13.25 1 96.06 79 ASP B N 1
ATOM 1347 C CA . ASP B 1 79 ? 0.814 -14.797 -13.234 1 96.06 79 ASP B CA 1
ATOM 1348 C C . ASP B 1 79 ? -0.344 -15.617 -12.664 1 96.06 79 ASP B C 1
ATOM 1350 O O . ASP B 1 79 ? -1.029 -15.164 -11.742 1 96.06 79 ASP B O 1
ATOM 1354 N N . ARG B 1 80 ? -0.46 -16.781 -13.234 1 97.44 80 ARG B N 1
ATOM 1355 C CA . ARG B 1 80 ? -1.331 -17.766 -12.609 1 97.44 80 ARG B CA 1
ATOM 1356 C C . ARG B 1 80 ? -0.678 -18.359 -11.359 1 97.44 80 ARG B C 1
ATOM 1358 O O . ARG B 1 80 ? 0.549 -18.375 -11.242 1 97.44 80 ARG B O 1
ATOM 1365 N N . GLY B 1 81 ? -1.587 -18.906 -10.477 1 97.62 81 GLY B N 1
ATOM 1366 C CA . GLY B 1 81 ? -1.078 -19.609 -9.305 1 97.62 81 GLY B CA 1
ATOM 1367 C C . GLY B 1 81 ? -1.365 -18.891 -8 1 97.62 81 GLY B C 1
ATOM 1368 O O . GLY B 1 81 ? -2.242 -18.016 -7.945 1 97.62 81 GLY B O 1
ATOM 1369 N N . ARG B 1 82 ? -0.714 -19.281 -6.988 1 96.88 82 ARG B N 1
ATOM 1370 C CA . ARG B 1 82 ? -0.989 -18.797 -5.641 1 96.88 82 ARG B CA 1
ATOM 1371 C C . ARG B 1 82 ? -0.332 -17.438 -5.398 1 96.88 82 ARG B C 1
ATOM 1373 O O . ARG B 1 82 ? 0.854 -17.266 -5.684 1 96.88 82 ARG B O 1
ATOM 1380 N N . HIS B 1 83 ? -1.122 -16.578 -5.043 1 97.38 83 HIS B N 1
ATOM 1381 C CA . HIS B 1 83 ? -0.686 -15.258 -4.617 1 97.38 83 HIS B CA 1
ATOM 1382 C C . HIS B 1 83 ? -0.995 -15.016 -3.145 1 97.38 83 HIS B C 1
ATOM 1384 O O . HIS B 1 83 ? -1.825 -15.719 -2.561 1 97.38 83 HIS B O 1
ATOM 1390 N N . TYR B 1 84 ? -0.332 -14.07 -2.566 1 97.38 84 TYR B N 1
ATOM 1391 C CA . TYR B 1 84 ? -0.561 -13.656 -1.187 1 97.38 84 TYR B CA 1
ATOM 1392 C C . TYR B 1 84 ? -0.91 -12.172 -1.109 1 97.38 84 TYR B C 1
ATOM 1394 O O . TYR B 1 84 ? -0.225 -11.336 -1.701 1 97.38 84 TYR B O 1
ATOM 1402 N N . ILE B 1 85 ? -1.937 -11.828 -0.433 1 98.44 85 ILE B N 1
ATOM 1403 C CA . ILE B 1 85 ? -2.305 -10.445 -0.139 1 98.44 85 ILE B CA 1
ATOM 1404 C C . ILE B 1 85 ? -2.068 -10.156 1.341 1 98.44 85 ILE B C 1
ATOM 1406 O O . ILE B 1 85 ? -2.686 -10.773 2.209 1 98.44 85 ILE B O 1
ATOM 1410 N N . MET B 1 86 ? -1.188 -9.273 1.607 1 98.25 86 MET B N 1
ATOM 1411 C CA . MET B 1 86 ? -0.91 -8.812 2.965 1 98.25 86 MET B CA 1
ATOM 1412 C C . MET B 1 86 ? -1.634 -7.5 3.252 1 98.25 86 MET B C 1
ATOM 1414 O O . MET B 1 86 ? -1.582 -6.566 2.447 1 98.25 86 MET B O 1
ATOM 1418 N N . VAL B 1 87 ? -2.314 -7.5 4.332 1 98.81 87 VAL B N 1
ATOM 1419 C CA . VAL B 1 87 ? -3.004 -6.301 4.801 1 98.81 87 VAL B CA 1
ATOM 1420 C C . VAL B 1 87 ? -2.586 -5.988 6.234 1 98.81 87 VAL B C 1
ATOM 1422 O O . VAL B 1 87 ? -2.686 -6.844 7.117 1 98.81 87 VAL B O 1
ATOM 1425 N N . LYS B 1 88 ? -2.107 -4.84 6.426 1 98.25 88 LYS B N 1
ATOM 1426 C CA . LYS B 1 88 ? -1.69 -4.402 7.758 1 98.25 88 LYS B CA 1
ATOM 1427 C C . LYS B 1 88 ? -2.389 -3.105 8.156 1 98.25 88 LYS B C 1
ATOM 1429 O O . LYS B 1 88 ? -2.699 -2.273 7.297 1 98.25 88 LYS B O 1
ATOM 1434 N N . TRP B 1 89 ? -2.645 -3.02 9.398 1 97.94 89 TRP B N 1
ATOM 1435 C CA . TRP B 1 89 ? -3.027 -1.781 10.07 1 97.94 89 TRP B CA 1
ATOM 1436 C C . TRP B 1 89 ? -1.929 -1.315 11.016 1 97.94 89 TRP B C 1
ATOM 1438 O O . TRP B 1 89 ? -1.688 -1.94 12.055 1 97.94 89 TRP B O 1
ATOM 1448 N N . GLY B 1 90 ? -1.237 -0.275 10.562 1 94.81 90 GLY B N 1
ATOM 1449 C CA . GLY B 1 90 ? 0.039 0.011 11.195 1 94.81 90 GLY B CA 1
ATOM 1450 C C . GLY B 1 90 ? 1.074 -1.074 10.977 1 94.81 90 GLY B C 1
ATOM 1451 O O . GLY B 1 90 ? 1.315 -1.485 9.836 1 94.81 90 GLY B O 1
ATOM 1452 N N . GLU B 1 91 ? 1.69 -1.568 12.039 1 94.5 91 GLU B N 1
ATOM 1453 C CA . GLU B 1 91 ? 2.783 -2.533 11.945 1 94.5 91 GLU B CA 1
ATOM 1454 C C . GLU B 1 91 ? 2.27 -3.963 12.086 1 94.5 91 GLU B C 1
ATOM 1456 O O . GLU B 1 91 ? 3.057 -4.91 12.094 1 94.5 91 GLU B O 1
ATOM 1461 N N . THR B 1 92 ? 0.971 -4.109 12.141 1 96.56 92 THR B N 1
ATOM 1462 C CA . THR B 1 92 ? 0.423 -5.406 12.523 1 96.56 92 THR B CA 1
ATOM 1463 C C . THR B 1 92 ? -0.457 -5.969 11.406 1 96.56 92 THR B C 1
ATOM 1465 O O . THR B 1 92 ? -1.309 -5.262 10.867 1 96.56 92 THR B O 1
ATOM 1468 N N . HIS B 1 93 ? -0.219 -7.258 11.055 1 98.12 93 HIS B N 1
ATOM 1469 C CA . HIS B 1 93 ? -1.136 -7.938 10.141 1 98.12 93 HIS B CA 1
ATOM 1470 C C . HIS B 1 93 ? -2.537 -8.023 10.734 1 98.12 93 HIS B C 1
ATOM 1472 O O . HIS B 1 93 ? -2.699 -8.359 11.914 1 98.12 93 HIS B O 1
ATOM 1478 N N . ILE B 1 94 ? -3.475 -7.781 10 1 98.62 94 ILE B N 1
ATOM 1479 C CA . ILE B 1 94 ? -4.852 -7.922 10.453 1 98.62 94 ILE B CA 1
ATOM 1480 C C . ILE B 1 94 ? -5.25 -9.398 10.445 1 98.62 94 ILE B C 1
ATOM 1482 O O . ILE B 1 94 ? -4.555 -10.234 9.867 1 98.62 94 ILE B O 1
ATOM 1486 N N . PRO B 1 95 ? -6.422 -9.719 11.062 1 98.5 95 PRO B N 1
ATOM 1487 C CA . PRO B 1 95 ? -6.867 -11.117 11 1 98.5 95 PRO B CA 1
ATOM 1488 C C . PRO B 1 95 ? -7.074 -11.602 9.57 1 98.5 95 PRO B C 1
ATOM 1490 O O . PRO B 1 95 ? -7.668 -10.898 8.75 1 98.5 95 PRO B O 1
ATOM 1493 N N . GLY B 1 96 ? -6.555 -12.781 9.281 1 97.69 96 GLY B N 1
ATOM 1494 C CA . GLY B 1 96 ? -6.695 -13.367 7.957 1 97.69 96 GLY B CA 1
ATOM 1495 C C . GLY B 1 96 ? -5.496 -13.109 7.062 1 97.69 96 GLY B C 1
ATOM 1496 O O . GLY B 1 96 ? -5.273 -13.828 6.09 1 97.69 96 GLY B O 1
ATOM 1497 N N . SER B 1 97 ? -4.77 -12.023 7.285 1 98.19 97 SER B N 1
ATOM 1498 C CA . SER B 1 97 ? -3.584 -11.68 6.508 1 98.19 97 SER B CA 1
ATOM 1499 C C . SER B 1 97 ? -2.381 -12.516 6.934 1 98.19 97 SER B C 1
ATOM 1501 O O . SER B 1 97 ? -2.146 -12.711 8.133 1 98.19 97 SER B O 1
ATOM 1503 N N . PRO B 1 98 ? -1.67 -13.023 6.059 1 97.88 98 PRO B N 1
ATOM 1504 C CA . PRO B 1 98 ? -1.812 -12.938 4.605 1 97.88 98 PRO B CA 1
ATOM 1505 C C . PRO B 1 98 ? -2.932 -13.828 4.066 1 97.88 98 PRO B C 1
ATOM 1507 O O . PRO B 1 98 ? -3.078 -14.977 4.508 1 97.88 98 PRO B O 1
ATOM 1510 N N . PHE B 1 99 ? -3.664 -13.281 3.18 1 98.44 99 PHE B N 1
ATOM 1511 C CA . PHE B 1 99 ? -4.676 -14.047 2.463 1 98.44 99 PHE B CA 1
ATOM 1512 C C . PHE B 1 99 ? -4.051 -14.812 1.303 1 98.44 99 PHE B C 1
ATOM 1514 O O . PHE B 1 99 ? -3.164 -14.305 0.616 1 98.44 99 PHE B O 1
ATOM 1521 N N . ILE B 1 100 ? -4.527 -15.945 1.063 1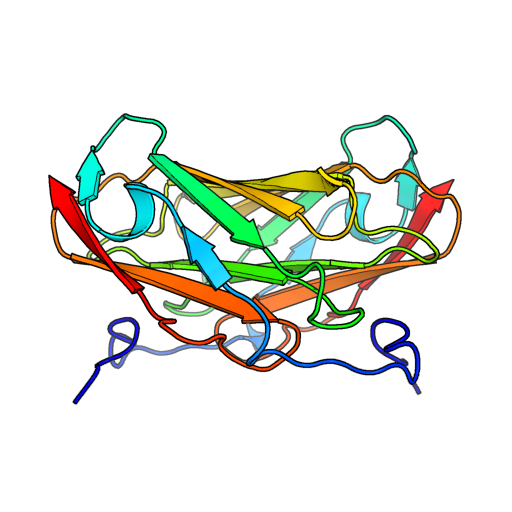 98.12 100 ILE B N 1
ATOM 1522 C CA . ILE B 1 100 ? -4.078 -16.75 -0.063 1 98.12 100 ILE B CA 1
ATOM 1523 C C . ILE B 1 100 ? -5.113 -16.703 -1.185 1 98.12 100 ILE B C 1
ATOM 1525 O O . ILE B 1 100 ? -6.277 -17.047 -0.977 1 98.12 100 ILE B O 1
ATOM 1529 N N . VAL B 1 101 ? -4.648 -16.328 -2.27 1 98.44 101 VAL B N 1
ATOM 1530 C CA . VAL B 1 101 ? -5.559 -16.125 -3.395 1 98.44 101 VAL B CA 1
ATOM 1531 C C . VAL B 1 101 ? -5.164 -17.047 -4.543 1 98.44 101 VAL B C 1
ATOM 1533 O O . VAL B 1 101 ? -3.992 -17.109 -4.93 1 98.44 101 VAL B O 1
ATOM 1536 N N . ASP B 1 102 ? -6.098 -17.672 -5.141 1 98.38 102 ASP B N 1
ATOM 1537 C CA . ASP B 1 102 ? -5.867 -18.469 -6.34 1 98.38 102 ASP B CA 1
ATOM 1538 C C . ASP B 1 102 ? -6.113 -17.641 -7.602 1 98.38 102 ASP B C 1
ATOM 1540 O O . ASP B 1 102 ? -7.242 -17.234 -7.867 1 98.38 102 ASP B O 1
ATOM 1544 N N . VAL B 1 103 ? -5.113 -17.547 -8.32 1 98.31 103 VAL B N 1
ATOM 1545 C CA . VAL B 1 103 ? -5.25 -16.781 -9.555 1 98.31 103 VAL B CA 1
ATOM 1546 C C . VAL B 1 103 ? -5.328 -17.75 -10.742 1 98.31 103 VAL B C 1
ATOM 1548 O O . VAL B 1 103 ? -4.492 -18.641 -10.883 1 98.31 103 VAL B O 1
ATOM 1551 N N . ILE B 1 104 ? -6.273 -17.453 -11.578 1 97.62 104 ILE B N 1
ATOM 1552 C CA . ILE B 1 104 ? -6.504 -18.344 -12.703 1 97.62 104 ILE B CA 1
ATOM 1553 C C . ILE B 1 104 ? -6.586 -17.547 -14 1 97.62 104 ILE B C 1
ATOM 1555 O O . ILE B 1 104 ? -6.852 -16.344 -13.969 1 97.62 104 ILE B O 1
#

Sequence (208 aa):
MVTGPQRSMGYSQADAVTCSGAGLTQAYIGATNSFTVNAQNAGNDVLYVGVSGPVVPCEEVNIKHLGDNLFGVQYSVRDRGRHYIMVKWGETHIPGSPFIVDVIMVTGPQRSMGYSQADAVTCSGAGLTQAYIGATNSFTVNAQNAGNDVLYVGVSGPVVPCEEVNIKHLGDNLFGVQYSVRDRGRHYIMVKWGETHIPGSPFIVDVI

Radius of gyration: 15.9 Å; Cα contacts (8 Å, |Δi|>4): 553; chains: 2; bounding box: 34×46×38 Å

Solvent-accessible surface area (backbone atoms only — not comparable to full-atom values): 10692 Å² total; per-residue (Å²): 127,85,73,52,67,77,60,55,91,56,59,66,35,30,80,48,31,46,73,50,52,62,41,52,48,45,39,46,59,84,37,86,30,39,34,35,41,40,29,67,74,13,54,62,74,41,60,32,61,29,56,40,45,78,82,55,69,38,42,32,42,36,42,35,51,75,55,78,54,27,31,41,37,37,36,30,40,80,64,70,43,63,28,30,39,38,40,26,42,54,95,34,65,19,69,69,44,60,29,62,22,45,26,85,127,85,74,52,67,76,62,54,91,55,58,66,35,31,82,48,32,47,72,50,54,64,40,52,48,45,40,46,58,85,37,85,30,40,34,36,40,41,28,66,72,13,54,62,74,41,59,32,62,28,56,38,46,77,84,55,72,38,41,33,42,35,41,34,51,74,54,79,54,26,31,42,36,38,36,30,40,77,66,68,44,63,27,29,38,38,39,24,42,54,95,33,63,18,70,70,43,58,28,62,22,44,27,85

pLDDT: mean 92.14, std 16.54, range [21.59, 98.94]

Secondary structure (DSSP, 8-state):
----S---SS-B-GGG-EEESGGGTEE-TTS-EEEEEE-TTSBS--EEEEEE-SSS--SEEEEEEEETTEEEEEEE--S-EEEEEEEEETTEEPTTPSEEEEE-/----S---SS-B-GGG-EEESGGGTEE-TTS-EEEEEE-TTSBS--EEEEEE-SSS--SEEEEEEEETTEEEEEEE--S-EEEEEEEEETTEEPTTPSEEEEE-

Nearest PDB structures (foldseek):
  1v05-assembly1_A-2  TM=9.899E-01  e=7.171E-14  Homo sapiens
  8pa0-assembly2_A  TM=9.504E-01  e=1.920E-13  Homo sapiens
  3cnk-assembly1_B  TM=9.764E-01  e=5.142E-13  Homo sapiens
  2eed-assembly1_A  TM=8.959E-01  e=3.687E-12  Homo sapiens
  3rgh-assembly2_B  TM=9.538E-01  e=7.186E-10  Homo sapiens